Protein AF-A0A8J2RJ40-F1 (afdb_monomer_lite)

Secondary structure (DSSP, 8-state):
---SSEEEEEEEE-S-TTSHHHHHHTGGGHHHHHHHHHHHSTT-EEEEEE-----TT-HHHHHHHHHHHH-TTEEEEEHHHHHHHHHTTT-SS-HHHHHTS-GGGGGGGGGG-TTEEEEEEE-TT----HHHHHHHHHHTTSS-SEEEEE-STT--SSS-TTEEEEEGGGSHHHHHHHHHHHHHHTT---TTHHHHHIIIIIHHHHTTSEEEEESS-TT-HHHHHH--SPEEPPSS---TTB-TT-SSB-SSPPPPPGGGS-TT-TT-S--

Organism: NCBI:txid27404

Radius of gyration: 18.2 Å; chains: 1; bounding box: 46×40×55 Å

pLDDT: mean 92.5, std 7.57, range [48.97, 98.75]

Sequence (271 aa):
MRGHHQRIVTYALFGNARNASVFRRYYSNLRNISLTAEKQYPGYIIRIYHNVVNEPDSEGYRQLCNVYCRYPNVDLCSVPELADRIGNFTTPVDPVLIRGLNPRMYRYLVMLDPNVDLFISRDVDSLIYQREVDAVRQWLPTNYTFHLMRDHKGHGSIILAGMFGVKLHQRRDLIEGLARALILSGQNIIGHQDQASLDKIVWPVAKYDVMAHDSYHCENPYIVRTSVLKVFPFPTKRDGRYYIGGAGHELFPEICPVACRPPDHQDWEYC

Foldseek 3Di:
DLFAAAEEAFEFQEDACVPPVSVVQFLVLLQQQLVQCCVLPPRHAYEYEYQDDPDPPGPSVVSVCVSVVPRVSYDYHNLLVVLVVVCVDPDPAHSVLSVLFQRLCSRLCVLVDRRYQKYAAAYSQWHDDNLLSQQVVVVVVDQFQKEFEAQAPVSPQLHDSRGMMGRCNNPVVLSVVLSRQLSVQRSDNDPCSSSVSCVVRVLVPNLVRYAYEHQACQPPCVNVVSRPDHYAHGPDADPQQDTGRHNDGHPDGAFGDCVNDDPVCSVRRRD

Structure (mmCIF, N/CA/C/O backbone):
data_AF-A0A8J2RJ40-F1
#
_entry.id   AF-A0A8J2RJ40-F1
#
loop_
_atom_site.group_PDB
_atom_site.id
_atom_site.type_symbol
_atom_site.label_atom_id
_atom_site.label_alt_id
_atom_site.label_comp_id
_atom_site.label_asym_id
_atom_site.label_entity_id
_atom_site.label_seq_id
_atom_site.pdbx_PDB_ins_code
_atom_site.Cartn_x
_atom_site.Cartn_y
_atom_site.Cartn_z
_atom_site.occupancy
_atom_site.B_iso_or_equiv
_atom_site.auth_seq_id
_atom_site.auth_comp_id
_atom_site.auth_asym_id
_atom_site.auth_atom_id
_atom_site.pdbx_PDB_model_num
ATOM 1 N N . MET A 1 1 ? -17.934 -10.154 11.605 1.00 63.12 1 MET A N 1
ATOM 2 C CA . MET A 1 1 ? -16.518 -10.333 11.205 1.00 63.12 1 MET A CA 1
ATOM 3 C C . MET A 1 1 ? -16.487 -11.013 9.847 1.00 63.12 1 MET A C 1
ATOM 5 O O . MET A 1 1 ? -17.341 -11.857 9.616 1.00 63.12 1 MET A O 1
ATOM 9 N N . ARG A 1 2 ? -15.549 -10.655 8.961 1.00 83.12 2 ARG A N 1
ATOM 10 C CA . ARG A 1 2 ? -15.505 -11.144 7.568 1.00 83.12 2 ARG A CA 1
ATOM 11 C C . ARG A 1 2 ? -14.852 -12.529 7.369 1.00 83.12 2 ARG A C 1
ATOM 13 O O . ARG A 1 2 ? -14.612 -12.913 6.235 1.00 83.12 2 ARG A O 1
ATOM 20 N N . GLY A 1 3 ? -14.602 -13.284 8.444 1.00 89.69 3 GLY A N 1
ATOM 21 C CA . GLY A 1 3 ? -13.990 -14.624 8.391 1.00 89.69 3 GLY A CA 1
ATOM 22 C C . GLY A 1 3 ? -12.469 -14.607 8.194 1.00 89.69 3 GLY A C 1
ATOM 23 O O . GLY A 1 3 ? -11.869 -13.535 8.180 1.00 89.69 3 GLY A O 1
ATOM 24 N N . HIS A 1 4 ? -11.851 -15.785 8.080 1.00 94.44 4 HIS A N 1
ATOM 25 C CA . HIS A 1 4 ? -10.412 -15.960 7.823 1.00 94.44 4 HIS A CA 1
ATOM 26 C C . HIS A 1 4 ? -10.058 -15.762 6.334 1.00 94.44 4 HIS A C 1
ATOM 28 O O . HIS A 1 4 ? -10.947 -15.608 5.498 1.00 94.44 4 HIS A O 1
ATOM 34 N N . HIS A 1 5 ? -8.762 -15.801 6.002 1.00 96.50 5 HIS A N 1
ATOM 35 C CA . HIS A 1 5 ? -8.228 -15.755 4.631 1.00 96.50 5 HIS A CA 1
ATOM 36 C C . HIS A 1 5 ? -8.523 -14.468 3.845 1.00 96.50 5 HIS A C 1
ATOM 38 O O . HIS A 1 5 ? -8.716 -14.463 2.627 1.00 96.50 5 HIS A O 1
ATOM 44 N N . GLN A 1 6 ? -8.559 -13.342 4.551 1.00 97.62 6 GLN A N 1
ATOM 45 C CA . GLN A 1 6 ? -8.869 -12.038 3.981 1.00 97.62 6 GLN A CA 1
ATOM 46 C C . GLN A 1 6 ? -7.719 -11.502 3.122 1.00 97.62 6 GLN A C 1
ATOM 48 O O . GLN A 1 6 ? -6.539 -11.635 3.462 1.00 97.62 6 GLN A O 1
ATOM 53 N N . ARG A 1 7 ? -8.081 -10.805 2.041 1.00 98.12 7 ARG A N 1
ATOM 54 C CA . ARG A 1 7 ? -7.169 -9.985 1.236 1.00 98.12 7 ARG A CA 1
ATOM 55 C C . ARG A 1 7 ? -7.542 -8.522 1.410 1.00 98.12 7 ARG A C 1
ATOM 57 O O . ARG A 1 7 ? -8.687 -8.154 1.158 1.00 98.12 7 ARG A O 1
ATOM 64 N N . ILE A 1 8 ? -6.601 -7.702 1.867 1.00 98.38 8 ILE A N 1
ATOM 65 C CA . ILE A 1 8 ? -6.880 -6.329 2.300 1.00 98.38 8 ILE A CA 1
ATOM 66 C C . ILE A 1 8 ? -6.182 -5.310 1.399 1.00 98.38 8 ILE A C 1
ATOM 68 O O . ILE A 1 8 ? -4.986 -5.417 1.148 1.00 98.38 8 ILE A O 1
ATOM 72 N N . VAL A 1 9 ? -6.890 -4.263 0.985 1.00 98.25 9 VAL A N 1
ATOM 73 C CA . VAL A 1 9 ? -6.259 -2.995 0.594 1.00 98.25 9 VAL A CA 1
ATOM 74 C C . VAL A 1 9 ? -6.362 -2.055 1.790 1.00 98.25 9 VAL A C 1
ATOM 76 O O . VAL A 1 9 ? -7.464 -1.716 2.217 1.00 98.25 9 VAL A O 1
ATOM 79 N N . THR A 1 10 ? -5.226 -1.697 2.384 1.00 98.25 10 THR A N 1
ATOM 80 C CA . THR A 1 10 ? -5.168 -0.941 3.642 1.00 98.25 10 THR A CA 1
ATOM 81 C C . THR A 1 10 ? -4.823 0.524 3.393 1.00 98.25 10 THR A C 1
ATOM 83 O O . THR A 1 10 ? -3.892 0.839 2.650 1.00 98.25 10 THR A O 1
ATOM 86 N N . TYR A 1 11 ? -5.563 1.412 4.050 1.00 98.25 11 TYR A N 1
ATOM 87 C CA . TYR A 1 11 ? -5.415 2.862 3.991 1.00 98.25 11 TYR A CA 1
ATOM 88 C C . TYR A 1 11 ? -5.331 3.443 5.402 1.00 98.25 11 TYR A C 1
ATOM 90 O O . TYR A 1 11 ? -5.869 2.876 6.356 1.00 98.25 11 TYR A O 1
ATOM 98 N N . ALA A 1 12 ? -4.708 4.613 5.525 1.00 97.75 12 ALA A N 1
ATOM 99 C CA . ALA A 1 12 ? -4.739 5.417 6.740 1.00 97.75 12 ALA A CA 1
ATOM 100 C C . ALA A 1 12 ? -5.351 6.790 6.445 1.00 97.75 12 ALA A C 1
ATOM 102 O O . ALA A 1 12 ? -4.835 7.538 5.615 1.00 97.75 12 ALA A O 1
ATOM 103 N N . LEU A 1 13 ? -6.436 7.126 7.140 1.00 97.56 13 LEU A N 1
ATOM 104 C CA . LEU A 1 13 ? -7.075 8.435 7.100 1.00 97.56 13 LEU A CA 1
ATOM 105 C C . LEU A 1 13 ? -6.779 9.187 8.397 1.00 97.56 13 LEU A C 1
ATOM 107 O O . LEU A 1 13 ? -7.074 8.712 9.493 1.00 97.56 13 LEU A O 1
ATOM 111 N N . PHE A 1 14 ? -6.224 10.386 8.271 1.00 94.19 14 PHE A N 1
ATOM 112 C CA . PHE A 1 14 ? -5.863 11.227 9.406 1.00 94.19 14 PHE A CA 1
ATOM 113 C C . PHE A 1 14 ? -5.960 12.712 9.049 1.00 94.19 14 PHE A C 1
ATOM 115 O O . PHE A 1 14 ? -6.098 13.097 7.887 1.00 94.19 14 PHE A O 1
ATOM 122 N N . GLY A 1 15 ? -5.849 13.561 10.070 1.00 92.06 15 GLY A N 1
ATOM 123 C CA . GLY A 1 15 ? -5.968 15.009 9.930 1.00 92.06 15 GLY A CA 1
ATOM 124 C C . GLY A 1 15 ? -7.415 15.493 10.018 1.00 92.06 15 GLY A C 1
ATOM 125 O O . GLY A 1 15 ? -8.364 14.717 9.959 1.00 92.06 15 GLY A O 1
ATOM 126 N N . ASN A 1 16 ? -7.588 16.801 10.196 1.00 91.12 16 ASN A N 1
ATOM 127 C CA . ASN A 1 16 ? -8.893 17.397 10.465 1.00 91.12 16 ASN A CA 1
ATOM 128 C C . ASN A 1 16 ? -9.650 17.710 9.163 1.00 91.12 16 ASN A C 1
ATOM 130 O O . ASN A 1 16 ? -9.191 18.533 8.371 1.00 91.12 16 ASN A O 1
ATOM 134 N N . ALA A 1 17 ? -10.834 17.115 8.983 1.00 92.81 17 ALA A N 1
ATOM 135 C CA . ALA A 1 17 ? -11.707 17.344 7.827 1.00 92.81 17 ALA A CA 1
ATOM 136 C C . ALA A 1 17 ? -12.156 18.810 7.655 1.00 92.81 17 ALA A C 1
ATOM 138 O O . ALA A 1 17 ? -12.517 19.207 6.553 1.00 92.81 17 ALA A O 1
ATOM 139 N N . ARG A 1 18 ? -12.111 19.641 8.708 1.00 91.19 18 ARG A N 1
ATOM 140 C CA . ARG A 1 18 ? -12.399 21.086 8.611 1.00 91.19 18 ARG A CA 1
ATOM 141 C C . ARG A 1 18 ? -11.292 21.870 7.901 1.00 91.19 18 ARG A C 1
ATOM 143 O O . ARG A 1 18 ? -11.530 22.982 7.440 1.00 91.19 18 ARG A O 1
ATOM 150 N N . ASN A 1 19 ? -10.077 21.324 7.811 1.00 94.81 19 ASN A N 1
ATOM 151 C CA . ASN A 1 19 ? -9.005 21.947 7.044 1.00 94.81 19 ASN A CA 1
ATOM 152 C C . ASN A 1 19 ? -9.215 21.653 5.553 1.00 94.81 19 ASN A C 1
ATOM 154 O O . ASN A 1 19 ? -9.126 20.504 5.130 1.00 94.81 19 ASN A O 1
ATOM 158 N N . ALA A 1 20 ? -9.441 22.691 4.747 1.00 94.19 20 ALA A N 1
ATOM 159 C CA . ALA A 1 20 ? -9.767 22.546 3.328 1.00 94.19 20 ALA A CA 1
ATOM 160 C C . ALA A 1 20 ? -8.692 21.807 2.506 1.00 94.19 20 ALA A C 1
ATOM 162 O O . ALA A 1 20 ? -9.029 21.065 1.584 1.00 94.19 20 ALA A O 1
ATOM 163 N N . SER A 1 21 ? -7.407 21.984 2.838 1.00 94.25 21 SER A N 1
ATOM 164 C CA . SER A 1 21 ? -6.302 21.292 2.159 1.00 94.25 21 SER A CA 1
ATOM 165 C C . SER A 1 21 ? -6.298 19.802 2.500 1.00 94.25 21 SER A C 1
ATOM 167 O O . SER A 1 21 ? -6.261 18.957 1.607 1.00 94.25 21 SER A O 1
ATOM 169 N N . VAL A 1 22 ? -6.441 19.472 3.788 1.00 94.31 22 VAL A N 1
ATOM 170 C CA . VAL A 1 22 ? -6.562 18.082 4.259 1.00 94.31 22 VAL A CA 1
ATOM 171 C C . VAL A 1 22 ? -7.807 17.419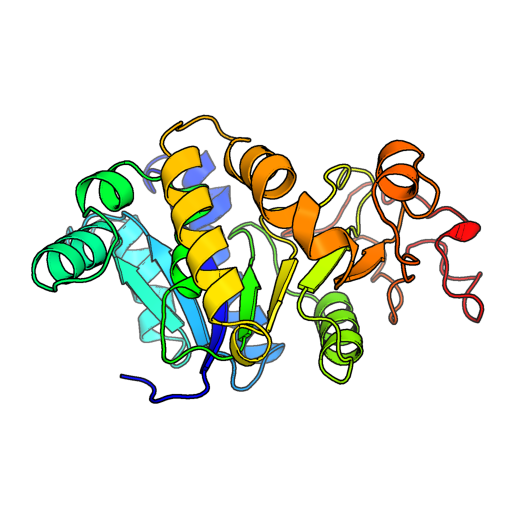 3.672 1.00 94.31 22 VAL A C 1
ATOM 173 O O . VAL A 1 22 ? -7.739 16.289 3.195 1.00 94.31 22 VAL A O 1
ATOM 176 N N . PHE A 1 23 ? -8.936 18.127 3.656 1.00 95.31 23 PHE A N 1
ATOM 177 C CA . PHE A 1 23 ? -10.184 17.629 3.097 1.00 95.31 23 PHE A CA 1
ATOM 178 C C . PHE A 1 23 ? -10.031 17.268 1.621 1.00 95.31 23 PHE A C 1
ATOM 180 O O . PHE A 1 23 ? -10.315 16.138 1.234 1.00 95.31 23 PHE A O 1
ATOM 187 N N . ARG A 1 24 ? -9.524 18.206 0.811 1.00 93.69 24 ARG A N 1
ATOM 188 C CA . ARG A 1 24 ? -9.329 18.012 -0.632 1.00 93.69 24 ARG A CA 1
ATOM 189 C C . ARG A 1 24 ? -8.327 16.902 -0.946 1.00 93.69 24 ARG A C 1
ATOM 191 O O . ARG A 1 24 ? -8.444 16.228 -1.963 1.00 93.69 24 ARG A O 1
ATOM 198 N N . ARG A 1 25 ? -7.305 16.743 -0.108 1.00 91.75 25 ARG A N 1
ATOM 199 C CA . ARG A 1 25 ? -6.263 15.745 -0.340 1.00 91.75 25 ARG A CA 1
ATOM 200 C C . ARG A 1 25 ? -6.698 14.346 0.087 1.00 91.75 25 ARG A C 1
ATOM 202 O O . ARG A 1 25 ? -6.431 13.391 -0.631 1.00 91.75 25 ARG A O 1
ATOM 209 N N . TYR A 1 26 ? -7.361 14.213 1.233 1.00 95.00 26 TYR A N 1
ATOM 210 C CA . TYR A 1 26 ? -7.628 12.909 1.846 1.00 95.00 26 TYR A CA 1
ATOM 211 C C . TYR A 1 26 ? -9.112 12.545 1.831 1.00 95.00 26 TYR A C 1
ATOM 213 O O . TYR A 1 26 ? -9.493 11.508 1.296 1.00 95.00 26 TYR A O 1
ATOM 221 N N . TYR A 1 27 ? -9.969 13.409 2.372 1.00 95.88 27 TYR A N 1
ATOM 222 C CA . TYR A 1 27 ? -11.380 13.083 2.581 1.00 95.88 27 TYR A CA 1
ATOM 223 C C . TYR A 1 27 ? -12.177 13.018 1.273 1.00 95.88 27 TYR A C 1
ATOM 225 O O . TYR A 1 27 ? -12.939 12.074 1.073 1.00 95.88 27 TYR A O 1
ATOM 233 N N . SER A 1 28 ? -11.963 13.946 0.334 1.00 94.06 28 SER A N 1
ATOM 234 C CA . SER A 1 28 ? -12.689 13.941 -0.946 1.00 94.06 28 SER A CA 1
ATOM 235 C C . SER A 1 28 ? -12.320 12.769 -1.861 1.00 94.06 28 SER A C 1
ATOM 237 O O . SER A 1 28 ? -13.059 12.475 -2.799 1.00 94.06 28 SER A O 1
ATOM 239 N N . ASN A 1 29 ? -11.203 12.085 -1.593 1.00 94.44 29 ASN A N 1
ATOM 240 C CA . ASN A 1 29 ? -10.764 10.925 -2.365 1.00 94.44 29 ASN A CA 1
ATOM 241 C C . ASN A 1 29 ? -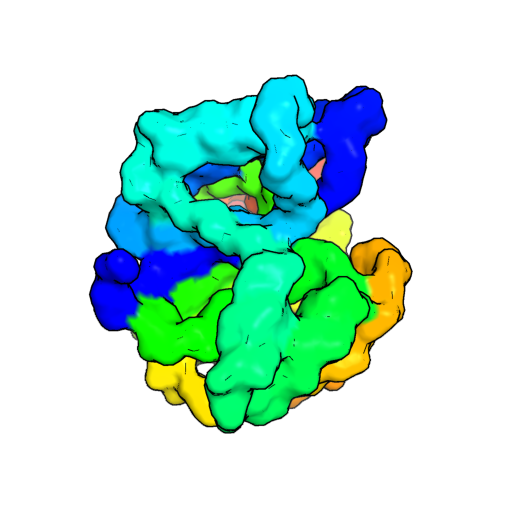11.352 9.602 -1.865 1.00 94.44 29 ASN A C 1
ATOM 243 O O . ASN A 1 29 ? -11.357 8.637 -2.627 1.00 94.44 29 ASN A O 1
ATOM 247 N N . LEU A 1 30 ? -11.921 9.552 -0.652 1.00 96.19 30 LEU A N 1
ATOM 248 C CA . LEU A 1 30 ? -12.430 8.316 -0.042 1.00 96.19 30 LEU A CA 1
ATOM 249 C C . LEU A 1 30 ? -13.417 7.570 -0.948 1.00 96.19 30 LEU A C 1
ATOM 251 O O . LEU A 1 30 ? -13.337 6.349 -1.105 1.00 96.19 30 LEU A O 1
ATOM 255 N N . ARG A 1 31 ? -14.320 8.303 -1.607 1.00 95.75 31 ARG A N 1
ATOM 256 C CA . ARG A 1 31 ? -15.267 7.706 -2.555 1.00 95.75 31 ARG A CA 1
ATOM 257 C C . ARG A 1 31 ? -14.562 7.088 -3.763 1.00 95.75 31 ARG A C 1
ATOM 259 O O . ARG A 1 31 ? -14.961 6.009 -4.191 1.00 95.75 31 ARG A O 1
ATOM 266 N N . ASN A 1 32 ? -13.551 7.762 -4.309 1.00 94.94 32 ASN A N 1
ATOM 267 C CA . ASN A 1 32 ? -12.850 7.323 -5.514 1.00 94.94 32 ASN A CA 1
ATOM 268 C C . ASN A 1 32 ? -11.916 6.143 -5.227 1.00 94.94 32 ASN A C 1
ATOM 270 O O . ASN A 1 32 ? -11.902 5.198 -6.013 1.00 94.94 32 ASN A O 1
ATOM 274 N N . ILE A 1 33 ? -11.194 6.143 -4.099 1.00 95.25 33 ILE A N 1
ATOM 275 C CA . ILE A 1 33 ? -10.390 4.978 -3.695 1.00 95.25 33 ILE A CA 1
ATOM 276 C C . ILE A 1 33 ? -11.290 3.767 -3.436 1.00 95.25 33 ILE A C 1
ATOM 278 O O . ILE A 1 33 ? -10.945 2.664 -3.842 1.00 95.25 33 ILE A O 1
ATOM 282 N N . SER A 1 34 ? -12.479 3.971 -2.850 1.00 95.38 34 SER A N 1
ATOM 283 C CA . SER A 1 34 ? -13.407 2.867 -2.582 1.00 95.38 34 SER A CA 1
ATOM 284 C C . SER A 1 34 ? -13.964 2.280 -3.879 1.00 95.38 34 SER A C 1
ATOM 286 O O . SER A 1 34 ? -13.908 1.072 -4.084 1.00 95.38 34 SER A O 1
ATOM 288 N N . LEU A 1 35 ? -14.403 3.147 -4.797 1.00 95.19 35 LEU A N 1
ATOM 289 C CA . LEU A 1 35 ? -14.912 2.756 -6.112 1.00 95.19 35 LEU A CA 1
ATOM 290 C C . LEU A 1 35 ? -13.850 2.045 -6.962 1.00 95.19 35 LEU A C 1
ATOM 292 O O . LEU A 1 35 ? -14.120 1.020 -7.585 1.00 95.19 35 LEU A O 1
ATOM 296 N N . THR A 1 36 ? -12.638 2.604 -7.025 1.00 94.62 36 THR A N 1
ATOM 297 C CA . THR A 1 36 ? -11.555 2.018 -7.826 1.00 94.62 36 THR A CA 1
ATOM 298 C C . THR A 1 36 ? -11.089 0.698 -7.228 1.00 94.62 36 THR A C 1
ATOM 300 O O . THR A 1 36 ? -10.939 -0.257 -7.980 1.00 94.62 36 THR A O 1
ATOM 303 N N . ALA A 1 37 ? -10.954 0.591 -5.903 1.00 93.50 37 ALA A N 1
ATOM 304 C CA . ALA A 1 37 ? -10.606 -0.663 -5.243 1.00 93.50 37 ALA A CA 1
ATOM 305 C C . ALA A 1 37 ? -11.669 -1.755 -5.437 1.00 93.50 37 ALA A C 1
ATOM 307 O O . ALA A 1 37 ? -11.308 -2.879 -5.770 1.00 93.50 37 ALA A O 1
ATOM 308 N N . GLU A 1 38 ? -12.960 -1.437 -5.287 1.00 92.44 38 GLU A N 1
ATOM 309 C CA . GLU A 1 38 ? -14.058 -2.384 -5.535 1.00 92.44 38 GLU A CA 1
ATOM 310 C C . GLU A 1 38 ? -14.026 -2.921 -6.972 1.00 92.44 38 GLU A C 1
ATOM 312 O O . GLU A 1 38 ? -14.139 -4.127 -7.193 1.00 92.44 38 GLU A O 1
ATOM 317 N N . LYS A 1 39 ? -13.803 -2.034 -7.949 1.00 95.00 39 LYS A N 1
ATOM 318 C CA . LYS A 1 39 ? -13.713 -2.407 -9.364 1.00 95.00 39 LYS A CA 1
ATOM 319 C C . LYS A 1 39 ? -12.474 -3.253 -9.678 1.00 95.00 39 LYS A C 1
ATOM 321 O O . LYS A 1 39 ? -12.556 -4.185 -10.471 1.00 95.00 39 LYS A O 1
ATOM 326 N N . GLN A 1 40 ? -11.323 -2.873 -9.132 1.00 95.94 40 GLN A N 1
ATOM 327 C CA . GLN A 1 40 ? -10.010 -3.367 -9.559 1.00 95.94 40 GLN A CA 1
ATOM 328 C C . GLN A 1 40 ? -9.516 -4.572 -8.751 1.00 95.94 40 GLN A C 1
ATOM 330 O O . GLN A 1 40 ? -8.780 -5.408 -9.273 1.00 95.94 40 GLN A O 1
ATOM 335 N N . TYR A 1 41 ? -9.955 -4.696 -7.499 1.00 95.69 41 TYR A N 1
ATOM 336 C CA . TYR A 1 41 ? -9.634 -5.809 -6.611 1.00 95.69 41 TYR A CA 1
ATOM 337 C C . TYR A 1 41 ? -10.912 -6.505 -6.119 1.00 95.69 41 TYR A C 1
ATOM 339 O O . TYR A 1 41 ? -11.222 -6.471 -4.922 1.00 95.69 41 TYR A O 1
ATOM 347 N N . PRO A 1 42 ? -11.670 -7.168 -7.012 1.00 94.12 42 PRO A N 1
ATOM 348 C CA . PRO A 1 42 ? -12.840 -7.929 -6.597 1.00 94.12 42 PRO A CA 1
ATOM 349 C C . PRO A 1 42 ? -12.449 -8.989 -5.556 1.00 94.12 42 PRO A C 1
ATOM 351 O O . PRO A 1 42 ? -11.438 -9.682 -5.688 1.00 94.12 42 PRO A O 1
ATOM 354 N N . GLY A 1 43 ? -13.247 -9.091 -4.492 1.00 93.88 43 GLY A N 1
ATOM 355 C CA . GLY A 1 43 ? -12.992 -9.992 -3.363 1.00 93.88 43 GLY A CA 1
ATOM 356 C C . GLY A 1 43 ? -12.001 -9.465 -2.319 1.00 93.88 43 GLY A C 1
ATOM 357 O O . GLY A 1 43 ? -11.839 -10.105 -1.282 1.00 93.88 43 GLY A O 1
ATOM 358 N N . TYR A 1 44 ? -11.367 -8.308 -2.540 1.00 97.31 44 TYR A N 1
ATOM 359 C CA . TYR A 1 44 ? -10.578 -7.643 -1.504 1.00 97.31 44 TYR A CA 1
ATOM 360 C C . TYR A 1 44 ? -11.477 -6.777 -0.623 1.00 97.31 44 TYR A C 1
ATOM 362 O O . TYR A 1 44 ? -12.444 -6.157 -1.077 1.00 97.31 44 TYR A O 1
ATOM 370 N N . ILE A 1 45 ? -11.109 -6.705 0.650 1.00 97.62 45 ILE A N 1
ATOM 371 C CA . ILE A 1 45 ? -11.701 -5.797 1.626 1.00 97.62 45 ILE A CA 1
ATOM 372 C C . ILE A 1 45 ? -10.854 -4.528 1.664 1.00 97.62 45 ILE A C 1
ATOM 374 O O . ILE A 1 45 ? -9.626 -4.574 1.744 1.00 97.62 45 ILE A O 1
ATOM 378 N N . ILE A 1 46 ? -11.514 -3.382 1.629 1.00 97.38 46 ILE A N 1
ATOM 379 C CA . ILE A 1 46 ? -10.892 -2.070 1.758 1.00 97.38 46 ILE A CA 1
ATOM 380 C C . ILE A 1 46 ? -10.932 -1.704 3.231 1.00 97.38 46 ILE A C 1
ATOM 382 O O . ILE A 1 46 ? -12.005 -1.492 3.785 1.00 97.38 46 ILE A O 1
ATOM 386 N N . ARG A 1 47 ? -9.776 -1.628 3.883 1.00 97.81 47 ARG A N 1
ATOM 387 C CA . ARG A 1 47 ? -9.703 -1.301 5.306 1.00 97.81 47 ARG A CA 1
ATOM 388 C C . ARG A 1 47 ? -9.130 0.092 5.500 1.00 97.81 47 ARG A C 1
ATOM 390 O O . ARG A 1 47 ? -7.978 0.343 5.156 1.00 97.81 47 ARG A O 1
ATOM 397 N N . ILE A 1 48 ? -9.929 0.990 6.069 1.00 98.25 48 ILE A N 1
ATOM 398 C CA . ILE A 1 48 ? -9.535 2.374 6.340 1.00 98.25 48 ILE A CA 1
ATOM 399 C C . ILE A 1 48 ? -9.310 2.515 7.841 1.00 98.25 48 ILE A C 1
ATOM 401 O O . ILE A 1 48 ? -10.260 2.558 8.625 1.00 98.25 48 ILE A O 1
ATOM 405 N N . TYR A 1 49 ? -8.046 2.597 8.245 1.00 98.06 49 TYR A N 1
ATOM 406 C CA . TYR A 1 49 ? -7.685 2.926 9.617 1.00 98.06 49 TYR A CA 1
ATOM 407 C C . TYR A 1 49 ? -7.777 4.434 9.836 1.00 98.06 49 TYR A C 1
ATOM 409 O O . TYR A 1 49 ? -7.276 5.205 9.018 1.00 98.06 49 TYR A O 1
ATOM 417 N N . HIS A 1 50 ? -8.398 4.870 10.931 1.00 97.06 50 HIS A N 1
ATOM 418 C CA . HIS A 1 50 ? -8.599 6.292 11.199 1.00 97.06 50 HIS A CA 1
ATOM 419 C C . HIS A 1 50 ? -8.551 6.645 12.683 1.00 97.06 50 HIS A C 1
ATOM 421 O O . HIS A 1 50 ? -8.763 5.808 13.557 1.00 97.06 50 HIS A O 1
ATOM 427 N N . ASN A 1 51 ? -8.336 7.930 12.957 1.00 94.50 51 ASN A N 1
ATOM 428 C CA . ASN A 1 51 ? -8.512 8.545 14.275 1.00 94.50 51 ASN A CA 1
ATOM 429 C C . ASN A 1 51 ? -9.613 9.621 14.286 1.00 94.50 51 ASN A C 1
ATOM 431 O O . ASN A 1 51 ? -9.626 10.488 15.156 1.00 94.50 51 ASN A O 1
ATOM 435 N N . VAL A 1 52 ? -10.527 9.584 13.309 1.00 93.00 52 VAL A N 1
ATOM 436 C CA . VAL A 1 52 ? -11.717 10.446 13.296 1.00 93.00 52 VAL A CA 1
ATOM 437 C C . VAL A 1 52 ? -12.556 10.168 14.542 1.00 93.00 52 VAL A C 1
ATOM 439 O O . VAL A 1 52 ? -12.929 9.021 14.787 1.00 93.00 52 VAL A O 1
ATOM 442 N N . VAL A 1 53 ? -12.837 11.220 15.312 1.00 83.25 53 VAL A N 1
ATOM 443 C CA . VAL A 1 53 ? -13.686 11.163 16.506 1.00 83.25 53 VAL A CA 1
ATOM 444 C C . VAL A 1 53 ? -15.120 10.856 16.083 1.00 83.25 53 VAL A C 1
ATOM 446 O O . VAL A 1 53 ? -15.620 11.427 15.111 1.00 83.25 53 VAL A O 1
ATOM 449 N N . ASN A 1 54 ? -15.781 9.965 16.819 1.00 76.94 54 ASN A N 1
ATOM 450 C CA . ASN A 1 54 ? -17.180 9.611 16.604 1.00 76.94 54 ASN A CA 1
ATOM 451 C C . ASN A 1 54 ? -18.112 10.721 17.127 1.00 76.94 54 ASN A C 1
ATOM 453 O O . ASN A 1 54 ? -18.840 10.541 18.098 1.00 76.94 54 ASN A O 1
ATOM 457 N N . GLU A 1 55 ? -18.026 11.895 16.504 1.00 81.75 55 GLU A N 1
ATOM 458 C CA . GLU A 1 55 ? -18.969 12.995 16.670 1.00 81.75 55 GLU A CA 1
ATOM 459 C C . GLU A 1 55 ? -19.995 12.914 15.535 1.00 81.75 55 GLU A C 1
ATOM 461 O O . GLU A 1 55 ? -19.635 13.197 14.376 1.00 81.75 55 GLU A O 1
ATOM 466 N N . PRO A 1 56 ? -21.253 12.531 15.844 1.00 72.31 56 PRO A N 1
ATOM 467 C CA . PRO A 1 56 ? -22.354 12.614 14.897 1.00 72.31 56 PRO A CA 1
ATOM 468 C C . PRO A 1 56 ? -22.380 14.011 14.267 1.00 72.31 56 PRO A C 1
ATOM 470 O O . PRO A 1 56 ? -22.138 15.010 14.938 1.00 72.31 56 PRO A O 1
ATOM 473 N N . ASP A 1 57 ? -22.594 14.072 12.955 1.00 77.44 57 ASP A N 1
ATOM 474 C CA . ASP A 1 57 ? -22.589 15.295 12.138 1.00 77.44 57 ASP A CA 1
ATOM 475 C C . ASP A 1 57 ? -21.239 15.977 11.880 1.00 77.44 57 ASP A C 1
ATOM 477 O O . ASP A 1 57 ? -21.204 16.961 11.135 1.00 77.44 57 ASP A O 1
ATOM 481 N N . SER A 1 58 ? -20.113 15.461 12.379 1.00 88.88 58 SER A N 1
ATOM 482 C CA . SER A 1 58 ? -18.805 15.961 11.941 1.00 88.88 58 SER A CA 1
ATOM 483 C C . SER A 1 58 ? -18.536 15.611 10.469 1.00 88.88 58 SER A C 1
ATOM 485 O O . SER A 1 58 ? -18.910 14.544 9.979 1.00 88.88 58 SER A O 1
ATOM 487 N N . GLU A 1 59 ? -17.850 16.498 9.740 1.00 91.50 59 GLU A N 1
ATOM 488 C CA . GLU A 1 59 ? -17.562 16.272 8.316 1.00 91.50 59 GLU A CA 1
ATOM 489 C C . GLU A 1 59 ? -16.744 14.989 8.091 1.00 91.50 59 GLU A C 1
ATOM 491 O O . GLU A 1 59 ? -17.031 14.223 7.177 1.00 91.50 59 GLU A O 1
ATOM 496 N N . GLY A 1 60 ? -15.783 14.691 8.972 1.00 92.44 60 GLY A N 1
ATOM 497 C CA . GLY A 1 60 ? -15.015 13.447 8.899 1.00 92.44 60 GLY A CA 1
ATOM 498 C C . GLY A 1 60 ? -15.893 12.203 9.058 1.00 92.44 60 GLY A C 1
ATOM 499 O O . GLY A 1 60 ? -15.771 11.266 8.269 1.00 92.44 60 GLY A O 1
ATOM 500 N N . TYR A 1 61 ? -16.821 12.218 10.022 1.00 92.25 61 TYR A N 1
ATOM 501 C CA . TYR A 1 61 ? -17.770 11.126 10.228 1.00 92.25 61 TYR A CA 1
ATOM 502 C C . TYR A 1 61 ? -18.693 10.936 9.018 1.00 92.25 61 TYR A C 1
ATOM 504 O O . TYR A 1 61 ? -18.866 9.812 8.552 1.00 92.25 61 TYR A O 1
ATOM 512 N N . ARG A 1 62 ? -19.227 12.023 8.439 1.00 92.94 62 ARG A N 1
ATOM 513 C CA . ARG A 1 62 ? -20.074 11.951 7.233 1.00 92.94 62 ARG A CA 1
ATOM 514 C C . ARG A 1 62 ? -19.346 11.319 6.050 1.00 92.94 62 ARG A C 1
ATOM 516 O O . ARG A 1 62 ? -19.937 10.504 5.345 1.00 92.94 62 ARG A O 1
ATOM 523 N N . GLN A 1 63 ? -18.079 11.671 5.830 1.00 95.00 63 GLN A N 1
ATOM 524 C CA . GLN A 1 63 ? -17.282 11.113 4.733 1.00 95.00 63 GLN A CA 1
ATOM 525 C C . GLN A 1 63 ? -17.000 9.617 4.931 1.00 95.00 63 GLN A C 1
ATOM 527 O O . GLN A 1 63 ? -17.142 8.836 3.990 1.00 95.00 63 GLN A O 1
ATOM 532 N N . LEU A 1 64 ? -16.673 9.202 6.159 1.00 95.75 64 LEU A N 1
ATOM 533 C CA . LEU A 1 64 ? -16.506 7.791 6.513 1.00 95.75 64 LEU A CA 1
ATOM 534 C C . LEU A 1 64 ? -17.815 6.998 6.361 1.00 95.75 64 LEU A C 1
ATOM 536 O O . LEU A 1 64 ? -17.827 5.933 5.745 1.00 95.75 64 LEU A O 1
ATOM 540 N N . CYS A 1 65 ? -18.926 7.546 6.852 1.00 94.06 65 CYS A N 1
ATOM 541 C CA . CYS A 1 65 ? -20.258 6.960 6.719 1.00 94.06 65 CYS A CA 1
ATOM 542 C C . CYS A 1 65 ? -20.657 6.806 5.241 1.00 94.06 65 CYS A C 1
ATOM 544 O O . CYS A 1 65 ? -21.127 5.750 4.833 1.00 94.06 65 CYS A O 1
ATOM 546 N N . ASN A 1 66 ? -20.379 7.807 4.399 1.00 94.50 66 ASN A N 1
ATOM 547 C CA . ASN A 1 66 ? -20.676 7.761 2.965 1.00 94.50 66 ASN A CA 1
ATOM 548 C C . ASN A 1 66 ? -20.028 6.555 2.27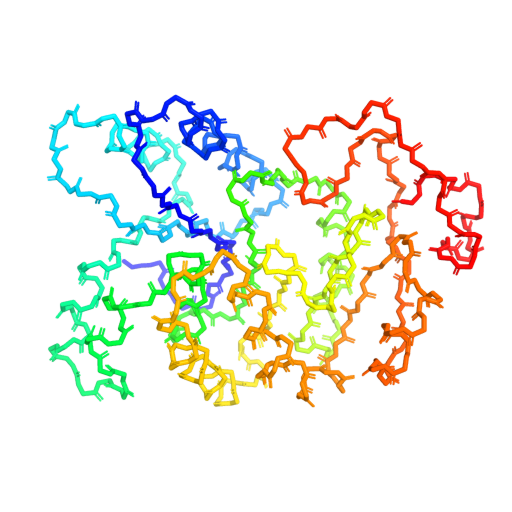2 1.00 94.50 66 ASN A C 1
ATOM 550 O O . ASN A 1 66 ? -20.697 5.869 1.500 1.00 94.50 66 ASN A O 1
ATOM 554 N N . VAL A 1 67 ? -18.753 6.271 2.557 1.00 96.81 67 VAL A N 1
ATOM 555 C CA . VAL A 1 67 ? -18.084 5.111 1.955 1.00 96.81 67 VAL A CA 1
ATOM 556 C C . VAL A 1 67 ? -18.530 3.796 2.584 1.00 96.81 67 VAL A C 1
ATOM 558 O O . VAL A 1 67 ? -18.852 2.866 1.852 1.00 96.81 67 VAL A O 1
ATOM 561 N N . TYR A 1 68 ? -18.637 3.725 3.910 1.00 95.88 68 TYR A N 1
ATOM 562 C CA . TYR A 1 68 ? -19.043 2.499 4.599 1.00 95.88 68 TYR A CA 1
ATOM 563 C C . TYR A 1 68 ? -20.471 2.062 4.240 1.00 95.88 68 TYR A C 1
ATOM 565 O O . TYR A 1 68 ? -20.720 0.887 3.992 1.00 95.88 68 TYR A O 1
ATOM 573 N N . CYS A 1 69 ? -21.411 3.006 4.145 1.00 94.50 69 CYS A N 1
ATOM 574 C CA . CYS A 1 69 ? -22.805 2.711 3.817 1.00 94.50 69 CYS A CA 1
ATOM 575 C C . CYS A 1 69 ? -23.031 2.354 2.343 1.00 94.50 69 CYS A C 1
ATOM 577 O O . CYS A 1 69 ? -24.071 1.787 2.016 1.00 94.50 69 CYS A O 1
ATOM 579 N N . ARG A 1 70 ? -22.113 2.722 1.441 1.00 96.06 70 ARG A N 1
ATOM 580 C CA . ARG A 1 70 ? -22.265 2.492 -0.006 1.00 96.06 70 ARG A CA 1
ATOM 581 C C . ARG A 1 70 ? -21.487 1.291 -0.511 1.00 96.06 70 ARG A C 1
ATOM 583 O O . ARG A 1 70 ? -21.952 0.642 -1.441 1.00 96.06 70 ARG A O 1
ATOM 590 N N . TYR A 1 71 ? -20.323 1.020 0.070 1.00 95.88 71 TYR A N 1
ATOM 591 C CA . TYR A 1 71 ? -19.410 -0.004 -0.420 1.00 95.88 71 TYR A CA 1
ATOM 592 C C . TYR A 1 71 ? -19.341 -1.152 0.588 1.00 95.88 71 TYR A C 1
ATOM 594 O O . TYR A 1 71 ? -18.689 -1.030 1.629 1.00 95.88 71 TYR A O 1
ATOM 602 N N . PRO A 1 72 ? -19.993 -2.292 0.305 1.00 93.31 72 PRO A N 1
ATOM 603 C CA . PRO A 1 72 ? -20.113 -3.384 1.260 1.00 93.31 72 PRO A CA 1
ATOM 604 C C . PRO A 1 72 ? -18.781 -4.075 1.543 1.00 93.31 72 PRO A C 1
ATOM 606 O O . PRO A 1 72 ? -18.716 -4.860 2.480 1.00 93.31 72 PRO A O 1
ATOM 609 N N . ASN A 1 73 ? -17.723 -3.823 0.769 1.00 94.62 73 ASN A N 1
ATOM 610 C CA . ASN A 1 73 ? -16.365 -4.313 1.002 1.00 94.62 73 ASN A CA 1
ATOM 611 C C . ASN A 1 73 ? -15.475 -3.331 1.789 1.00 94.62 73 ASN A C 1
ATOM 613 O O . ASN A 1 73 ? -14.295 -3.626 1.966 1.00 94.62 73 ASN A O 1
ATOM 617 N N . VAL A 1 74 ? -16.007 -2.204 2.278 1.00 97.31 74 VAL A N 1
ATOM 618 C CA . VAL A 1 74 ? -15.268 -1.256 3.126 1.00 97.31 74 VAL A CA 1
ATOM 619 C C . VAL A 1 74 ? -15.437 -1.600 4.606 1.00 97.31 74 VAL A C 1
ATOM 621 O O . VAL A 1 74 ? -16.551 -1.752 5.100 1.00 97.31 74 VAL A O 1
ATOM 624 N N . ASP A 1 75 ? -14.318 -1.664 5.324 1.00 96.44 75 ASP A N 1
ATOM 625 C CA . ASP A 1 75 ? -14.246 -1.749 6.778 1.00 96.44 75 ASP A CA 1
ATOM 626 C C . ASP A 1 75 ? -13.574 -0.493 7.339 1.00 96.44 75 ASP A C 1
ATOM 628 O O . ASP A 1 75 ? -12.474 -0.109 6.928 1.00 96.44 75 ASP A O 1
ATOM 632 N N . LEU A 1 76 ? -14.224 0.129 8.321 1.00 96.56 76 LEU A N 1
ATOM 633 C CA . LEU A 1 76 ? -13.668 1.250 9.072 1.00 96.56 76 LEU A CA 1
ATOM 634 C C . LEU A 1 76 ? -13.030 0.744 10.364 1.00 96.56 76 LEU A C 1
ATOM 636 O O . LEU A 1 76 ? -13.626 -0.041 11.101 1.00 96.56 76 LEU A O 1
ATOM 640 N N . CYS A 1 77 ? -11.802 1.174 10.631 1.00 95.25 77 CYS A N 1
ATOM 641 C CA . CYS A 1 77 ? -11.035 0.768 11.801 1.00 95.25 77 CYS A CA 1
ATOM 642 C C . CYS A 1 77 ? -10.622 1.998 12.614 1.00 95.25 77 CYS A C 1
ATOM 644 O O . CYS A 1 77 ? -9.577 2.601 12.363 1.00 95.25 77 CYS A O 1
ATOM 646 N N . SER A 1 78 ? -11.433 2.339 13.617 1.00 95.19 78 SER A N 1
ATOM 647 C CA . SER A 1 78 ? -11.092 3.342 14.628 1.00 95.19 78 SER A CA 1
ATOM 648 C C . SER A 1 78 ? -9.888 2.859 15.441 1.00 95.19 78 SER A C 1
ATOM 650 O O . SER A 1 78 ? -9.964 1.866 16.167 1.00 95.19 78 SER A O 1
ATOM 652 N N . VAL A 1 79 ? -8.746 3.530 15.286 1.00 94.75 79 VAL A N 1
ATOM 653 C CA . VAL A 1 79 ? -7.500 3.188 15.988 1.00 94.75 79 VAL A CA 1
ATOM 654 C C . VAL A 1 79 ? -7.600 3.411 17.501 1.00 94.75 79 VAL A C 1
ATOM 656 O O . VAL A 1 79 ? -7.119 2.543 18.230 1.00 94.75 79 VAL A O 1
ATOM 659 N N . PRO A 1 80 ? -8.258 4.476 18.006 1.00 91.38 80 PRO A N 1
ATOM 660 C CA . PRO A 1 80 ? -8.529 4.602 19.438 1.00 91.38 80 PRO A CA 1
ATOM 661 C C . PRO A 1 80 ? -9.303 3.399 20.004 1.00 91.38 80 PRO A C 1
ATOM 663 O O . PRO A 1 80 ? -8.844 2.768 20.951 1.00 91.38 80 PRO A O 1
ATOM 666 N N . GLU A 1 81 ? -10.401 2.994 19.357 1.00 90.94 81 GLU A N 1
ATOM 667 C CA . GLU A 1 81 ? -11.197 1.832 19.791 1.00 90.94 81 GLU A CA 1
ATOM 668 C C . GLU A 1 81 ? -10.428 0.511 19.652 1.00 90.94 81 GLU A C 1
ATOM 670 O O . GLU A 1 81 ? -10.603 -0.425 20.433 1.00 90.94 81 GLU A O 1
ATOM 675 N N . LEU A 1 82 ? -9.568 0.399 18.636 1.00 89.81 82 LEU A N 1
ATOM 676 C CA . LEU A 1 82 ? -8.679 -0.746 18.487 1.00 89.81 82 LEU A CA 1
ATOM 677 C C . LEU A 1 82 ? -7.690 -0.835 19.655 1.00 89.81 82 LEU A C 1
ATOM 679 O O . LEU A 1 82 ? -7.512 -1.927 20.189 1.00 89.81 82 LEU A O 1
ATOM 683 N N . ALA A 1 83 ? -7.090 0.282 20.073 1.00 87.88 83 ALA A N 1
ATOM 684 C CA . ALA A 1 83 ? -6.176 0.320 21.212 1.00 87.88 83 ALA A CA 1
ATOM 685 C C . ALA A 1 83 ? -6.876 -0.098 22.515 1.00 87.88 83 ALA A C 1
ATOM 687 O O . ALA A 1 83 ? -6.320 -0.884 23.282 1.00 87.88 83 ALA A O 1
ATOM 688 N N . ASP A 1 84 ? -8.109 0.362 22.733 1.00 85.19 84 ASP A N 1
ATOM 689 C CA . ASP A 1 84 ? -8.892 0.016 23.924 1.00 85.19 84 ASP A CA 1
ATOM 690 C C . ASP A 1 84 ? -9.261 -1.473 23.956 1.00 85.19 84 ASP A C 1
ATOM 692 O O . ASP A 1 84 ? -9.184 -2.111 25.004 1.00 85.19 84 ASP A O 1
ATOM 696 N N . ARG A 1 85 ? -9.584 -2.067 22.799 1.00 80.88 85 ARG A N 1
ATOM 697 C CA . ARG A 1 85 ? -9.814 -3.517 22.700 1.00 80.88 85 ARG A CA 1
ATOM 698 C C . ARG A 1 85 ? -8.541 -4.317 22.947 1.00 80.88 85 ARG A C 1
ATOM 700 O O . ARG A 1 85 ? -8.589 -5.273 23.709 1.00 80.88 85 ARG A O 1
ATOM 707 N N . ILE A 1 86 ? -7.418 -3.932 22.334 1.00 74.31 86 ILE A N 1
ATOM 708 C CA . ILE A 1 86 ? -6.117 -4.602 22.515 1.00 74.31 86 ILE A CA 1
ATOM 709 C C . ILE A 1 86 ? -5.686 -4.569 23.983 1.00 74.31 86 ILE A C 1
ATOM 711 O O . ILE A 1 86 ? -5.176 -5.568 24.475 1.00 74.31 86 ILE A O 1
ATOM 715 N N . GLY A 1 87 ? -5.939 -3.473 24.704 1.00 61.06 87 GLY A N 1
ATOM 716 C CA . GLY A 1 87 ? -5.603 -3.364 26.128 1.00 61.06 87 GLY A CA 1
ATOM 717 C C . GLY A 1 87 ? -6.331 -4.346 27.041 1.00 61.06 87 GLY A C 1
ATOM 718 O O . GLY A 1 87 ? -5.854 -4.612 28.139 1.00 61.06 87 GLY A O 1
ATOM 719 N N . ASN A 1 88 ? -7.441 -4.918 26.574 1.00 59.03 88 ASN A N 1
ATOM 720 C CA . ASN A 1 88 ? -8.232 -5.895 27.319 1.00 59.03 88 ASN A CA 1
ATOM 721 C C . ASN A 1 88 ? -7.832 -7.351 27.024 1.00 59.03 88 ASN A C 1
ATOM 723 O O . ASN A 1 88 ? -8.348 -8.264 27.668 1.00 59.03 88 ASN A O 1
ATOM 727 N N . PHE A 1 89 ? -6.923 -7.585 26.072 1.00 55.41 89 PHE A N 1
ATOM 728 C CA . PHE A 1 89 ? -6.391 -8.906 25.745 1.00 55.41 89 PHE A CA 1
ATOM 729 C C . PHE A 1 89 ? -4.882 -8.944 26.014 1.00 55.41 89 PHE A C 1
ATOM 731 O O . PHE A 1 89 ? -4.182 -7.948 25.864 1.00 55.41 89 PHE A O 1
ATOM 738 N N . THR A 1 90 ? -4.338 -10.113 26.358 1.00 48.97 90 THR A N 1
ATOM 739 C CA . THR A 1 90 ? -2.889 -10.362 26.527 1.00 48.97 90 THR A CA 1
ATOM 740 C C . THR A 1 90 ? -2.128 -10.347 25.192 1.00 48.97 90 THR A C 1
ATOM 742 O O . THR A 1 90 ? -1.229 -11.151 24.949 1.00 48.97 90 THR A O 1
ATOM 745 N N . THR A 1 91 ? -2.517 -9.470 24.270 1.00 57.34 91 THR A N 1
ATOM 746 C CA . THR A 1 91 ? -1.809 -9.240 23.017 1.00 57.34 91 THR A CA 1
ATOM 747 C C . THR A 1 91 ? -0.470 -8.549 23.296 1.00 57.34 91 THR A C 1
ATOM 749 O O . THR A 1 91 ? -0.420 -7.647 24.127 1.00 57.34 91 THR A O 1
ATOM 752 N N . PRO A 1 92 ? 0.632 -8.882 22.597 1.00 71.94 92 PRO A N 1
ATOM 753 C CA . PRO A 1 92 ? 1.966 -8.423 23.004 1.00 71.94 92 PRO A CA 1
ATOM 754 C C . PRO A 1 92 ? 2.312 -6.989 22.546 1.00 71.94 92 PRO A C 1
ATOM 756 O O . PRO A 1 92 ? 3.474 -6.698 22.267 1.00 71.94 92 PRO A O 1
ATOM 759 N N . VAL A 1 93 ? 1.322 -6.108 22.357 1.00 82.12 93 VAL A N 1
ATOM 760 C CA . VAL A 1 93 ? 1.557 -4.690 22.026 1.00 82.12 93 VAL A CA 1
ATOM 761 C C . VAL A 1 93 ? 0.861 -3.816 23.055 1.00 82.12 93 VAL A C 1
ATOM 763 O O . VAL A 1 93 ? -0.352 -3.910 23.221 1.00 82.12 93 VAL A O 1
ATOM 766 N N . ASP A 1 94 ? 1.632 -2.948 23.706 1.00 88.06 94 ASP A N 1
ATOM 767 C CA . ASP A 1 94 ? 1.109 -1.966 24.650 1.00 88.06 94 ASP A CA 1
ATOM 768 C C . ASP A 1 94 ? 0.137 -0.998 23.932 1.00 88.06 94 ASP A C 1
ATOM 770 O O . ASP A 1 94 ? 0.529 -0.356 22.947 1.00 88.06 94 ASP A O 1
ATOM 774 N N . PRO A 1 95 ? -1.118 -0.854 24.402 1.00 89.06 95 PRO A N 1
ATOM 775 C CA . PRO A 1 95 ? -2.086 0.098 23.858 1.00 89.06 95 PRO A CA 1
ATOM 776 C C . PRO A 1 95 ? -1.567 1.533 23.759 1.00 89.06 95 PRO A C 1
ATOM 778 O O . PRO A 1 95 ? -1.971 2.267 22.857 1.00 89.06 95 PRO A O 1
ATOM 781 N N . VAL A 1 96 ? -0.668 1.950 24.657 1.00 90.75 96 VAL A N 1
ATOM 782 C CA . VAL A 1 96 ? -0.034 3.276 24.620 1.00 90.75 96 VAL A CA 1
ATOM 783 C C . VAL A 1 96 ? 0.728 3.474 23.312 1.00 90.75 96 VAL A C 1
ATOM 785 O O . VAL A 1 96 ? 0.603 4.528 22.691 1.00 90.75 96 VAL A O 1
ATOM 788 N N . LEU A 1 97 ? 1.430 2.444 22.833 1.00 93.69 97 LEU A N 1
ATOM 789 C CA . LEU A 1 97 ? 2.171 2.505 21.573 1.00 93.69 97 LEU A CA 1
ATOM 790 C C . LEU A 1 97 ? 1.242 2.589 20.359 1.00 93.69 97 LEU A C 1
ATOM 792 O O . LEU A 1 97 ? 1.596 3.224 19.369 1.00 93.69 97 LEU A O 1
ATOM 796 N N . ILE A 1 98 ? 0.052 1.983 20.425 1.00 93.31 98 ILE A N 1
ATOM 797 C CA . ILE A 1 98 ? -0.959 2.104 19.363 1.00 93.31 98 ILE A CA 1
ATOM 798 C C . ILE A 1 98 ? -1.538 3.522 19.330 1.00 93.31 98 ILE A C 1
ATOM 800 O O . ILE A 1 98 ? -1.681 4.100 18.254 1.00 93.31 98 ILE A O 1
ATOM 804 N N . ARG A 1 99 ? -1.829 4.111 20.498 1.00 91.44 99 ARG A N 1
ATOM 805 C CA . ARG A 1 99 ? -2.334 5.493 20.596 1.00 91.44 99 ARG A CA 1
ATOM 806 C C . ARG A 1 99 ? -1.295 6.524 20.143 1.00 91.44 99 ARG A C 1
ATOM 808 O O . ARG A 1 99 ? -1.665 7.504 19.504 1.00 91.44 99 ARG A O 1
ATOM 815 N N . GLY A 1 100 ? -0.017 6.291 20.449 1.00 93.44 100 GLY A N 1
ATOM 816 C CA . GLY A 1 100 ? 1.112 7.139 20.049 1.00 93.44 100 GLY A CA 1
ATOM 817 C C . GLY A 1 100 ? 1.628 6.902 18.626 1.00 93.44 100 GLY A C 1
ATOM 818 O O . GLY A 1 100 ? 2.501 7.635 18.162 1.00 93.44 100 GLY A O 1
ATOM 819 N N . LEU A 1 101 ? 1.103 5.898 17.917 1.00 96.19 101 LEU A N 1
ATOM 820 C CA . LEU A 1 101 ? 1.569 5.546 16.581 1.00 96.19 101 LEU A CA 1
ATOM 821 C C . LEU A 1 101 ? 1.310 6.686 15.587 1.00 96.19 101 LEU A C 1
ATOM 823 O O . LEU A 1 101 ? 0.208 7.234 15.511 1.00 96.19 101 LEU A O 1
ATOM 827 N N . ASN A 1 102 ? 2.318 6.995 14.770 1.00 97.25 102 ASN A N 1
ATOM 828 C CA . ASN A 1 102 ? 2.208 7.930 13.662 1.00 97.25 102 ASN A CA 1
ATOM 829 C C . ASN A 1 102 ? 0.998 7.557 12.786 1.00 97.25 102 ASN A C 1
ATOM 831 O O . ASN A 1 102 ? 0.950 6.432 12.276 1.00 97.25 102 ASN A O 1
ATOM 835 N N . PRO A 1 103 ? 0.046 8.478 12.547 1.00 96.62 103 PRO A N 1
ATOM 836 C CA . PRO A 1 103 ? -1.187 8.145 11.843 1.00 96.62 103 PRO A CA 1
ATOM 837 C C . PRO A 1 103 ? -0.995 7.566 10.439 1.00 96.62 103 PRO A C 1
ATOM 839 O O . PRO A 1 103 ? -1.809 6.763 9.992 1.00 96.62 103 PRO A O 1
ATOM 842 N N . ARG A 1 104 ? 0.107 7.895 9.750 1.00 96.62 104 ARG A N 1
ATOM 843 C CA . ARG A 1 104 ? 0.445 7.302 8.442 1.00 96.62 104 ARG A CA 1
ATOM 844 C C . ARG A 1 104 ? 0.692 5.796 8.529 1.00 96.62 104 ARG A C 1
ATOM 846 O O . ARG A 1 104 ? 0.428 5.066 7.580 1.00 96.62 104 ARG A O 1
ATOM 853 N N . MET A 1 105 ? 1.174 5.326 9.678 1.00 97.81 105 MET A N 1
ATOM 854 C CA . MET A 1 105 ? 1.520 3.929 9.936 1.00 97.81 105 MET A CA 1
ATOM 855 C C . MET A 1 105 ? 0.336 3.102 10.444 1.00 97.81 105 MET A C 1
ATOM 857 O O . MET A 1 105 ? 0.467 1.887 10.563 1.00 97.81 105 MET A O 1
ATOM 861 N N . TYR A 1 106 ? -0.837 3.702 10.688 1.00 97.88 106 TYR A N 1
ATOM 862 C CA . TYR A 1 106 ? -2.031 2.953 11.100 1.00 97.88 106 TYR A CA 1
ATOM 863 C C . TYR A 1 106 ? -2.391 1.832 10.123 1.00 97.88 106 TYR A C 1
ATOM 865 O O . TYR A 1 106 ? -2.799 0.749 10.534 1.00 97.88 106 TYR A O 1
ATOM 873 N N . ARG A 1 107 ? -2.148 2.053 8.829 1.00 97.19 107 ARG A N 1
ATOM 874 C CA . ARG A 1 107 ? -2.363 1.050 7.782 1.00 97.19 107 ARG A CA 1
ATOM 875 C C . ARG A 1 107 ? -1.524 -0.220 7.953 1.00 97.19 107 ARG A C 1
ATOM 877 O O . ARG A 1 107 ? -1.900 -1.248 7.401 1.00 97.19 107 ARG A O 1
ATOM 884 N N . TYR A 1 108 ? -0.435 -0.180 8.727 1.00 97.38 108 TYR A N 1
ATOM 885 C CA . TYR A 1 108 ? 0.425 -1.338 9.008 1.00 97.38 108 TYR A CA 1
ATOM 886 C C . TYR A 1 108 ? -0.118 -2.233 10.122 1.00 97.38 108 TYR A C 1
ATOM 888 O O . TYR A 1 108 ? 0.318 -3.373 10.246 1.00 97.38 108 TYR A O 1
ATOM 896 N N . LEU A 1 109 ? -1.117 -1.783 10.891 1.00 96.62 109 LEU A N 1
ATOM 897 C CA . LEU A 1 109 ? -1.749 -2.601 11.932 1.00 96.62 109 LEU A CA 1
ATOM 898 C C . LEU A 1 109 ? -2.425 -3.859 11.364 1.00 96.62 109 LEU A C 1
ATOM 900 O O . LEU A 1 109 ? -2.614 -4.834 12.087 1.00 96.62 109 LEU A O 1
ATOM 904 N N . VAL A 1 110 ? -2.726 -3.878 10.061 1.00 96.81 110 VAL A N 1
ATOM 905 C CA . VAL A 1 110 ? -3.213 -5.068 9.345 1.00 96.81 110 VAL A CA 1
ATOM 906 C C . VAL A 1 110 ? -2.244 -6.253 9.437 1.00 96.81 110 VAL A C 1
ATOM 908 O O . VAL A 1 110 ? -2.684 -7.397 9.418 1.00 96.81 110 VAL A O 1
ATOM 911 N N . MET A 1 111 ? -0.940 -5.997 9.602 1.00 96.81 111 MET A N 1
ATOM 912 C CA . MET A 1 111 ? 0.090 -7.034 9.743 1.00 96.81 111 MET A CA 1
ATOM 913 C C . MET A 1 111 ? -0.101 -7.898 10.998 1.00 96.81 111 MET A C 1
ATOM 915 O O . MET A 1 111 ? 0.439 -8.997 11.059 1.00 96.81 111 MET A O 1
ATOM 919 N N . LEU A 1 112 ? -0.862 -7.414 11.986 1.00 94.56 112 LEU A N 1
ATOM 920 C CA . LEU A 1 112 ? -1.162 -8.124 13.230 1.00 94.56 112 LEU A CA 1
ATOM 921 C C . LEU A 1 112 ? -2.512 -8.864 13.199 1.00 94.56 112 LEU A C 1
ATOM 923 O O . LEU A 1 112 ? -2.855 -9.529 14.171 1.00 94.56 112 LEU A O 1
ATOM 927 N N . ASP A 1 113 ? -3.300 -8.766 12.122 1.00 93.69 113 ASP A N 1
ATOM 928 C CA . ASP A 1 113 ? -4.627 -9.392 12.054 1.00 93.69 113 ASP A CA 1
ATOM 929 C C . ASP A 1 113 ? -4.519 -10.878 11.658 1.00 93.69 113 ASP A C 1
ATOM 931 O O . ASP A 1 113 ? -4.067 -11.172 10.546 1.00 93.69 113 ASP A O 1
ATOM 935 N N . PRO A 1 114 ? -4.892 -11.844 12.525 1.00 92.62 114 PRO A N 1
ATOM 936 C CA . PRO A 1 114 ? -4.789 -13.287 12.249 1.00 92.62 114 PRO A CA 1
ATOM 937 C C . PRO A 1 114 ? -5.700 -13.774 11.124 1.00 92.62 114 PRO A C 1
ATOM 939 O O . PRO A 1 114 ? -5.534 -14.888 10.640 1.00 92.62 114 PRO A O 1
ATOM 942 N N . ASN A 1 115 ? -6.647 -12.952 10.681 1.00 95.31 115 ASN A N 1
ATOM 943 C CA . ASN A 1 115 ? -7.590 -13.318 9.633 1.00 95.31 115 ASN A CA 1
ATOM 944 C C . ASN A 1 115 ? -7.133 -12.890 8.239 1.00 95.31 115 ASN A C 1
ATOM 946 O O . ASN A 1 115 ? -7.830 -13.181 7.271 1.00 95.31 115 ASN A O 1
ATOM 950 N N . VAL A 1 116 ? -6.011 -12.175 8.131 1.00 97.50 116 VAL A N 1
ATOM 951 C CA . VAL A 1 116 ? -5.515 -11.622 6.869 1.00 97.50 116 VAL A CA 1
ATOM 952 C C . VAL A 1 116 ? -4.380 -12.484 6.328 1.00 97.50 116 VAL A C 1
ATOM 954 O O . VAL A 1 116 ? -3.373 -12.699 7.002 1.00 97.50 116 VAL A O 1
ATOM 957 N N . ASP A 1 117 ? -4.526 -12.920 5.079 1.00 98.19 117 ASP A N 1
ATOM 958 C CA . ASP A 1 117 ? -3.497 -13.671 4.355 1.00 98.19 117 ASP A CA 1
ATOM 959 C C . ASP A 1 117 ? -2.571 -12.739 3.578 1.00 98.19 117 ASP A C 1
ATOM 961 O O . ASP A 1 117 ? -1.388 -13.029 3.410 1.00 98.19 117 ASP A O 1
ATOM 965 N N . LEU A 1 118 ? -3.097 -11.618 3.087 1.00 98.06 118 LEU A N 1
ATOM 966 C CA . LEU A 1 118 ? -2.376 -10.687 2.230 1.00 98.06 118 LEU A CA 1
ATOM 967 C C . LEU A 1 118 ? -2.922 -9.275 2.394 1.00 98.06 118 LEU A C 1
ATOM 969 O O . LEU A 1 118 ? -4.137 -9.079 2.451 1.00 98.06 118 LEU 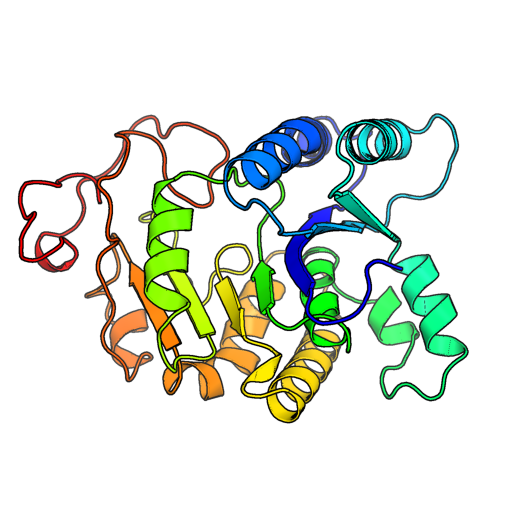A O 1
ATOM 973 N N . PHE A 1 119 ? -2.032 -8.285 2.381 1.00 98.62 119 PHE A N 1
ATOM 974 C CA . PHE A 1 119 ? -2.444 -6.896 2.247 1.00 98.62 119 PHE A CA 1
ATOM 975 C C . PHE A 1 119 ? -1.624 -6.121 1.218 1.00 98.62 119 PHE A C 1
ATOM 977 O O . PHE A 1 119 ? -0.498 -6.487 0.882 1.00 98.62 119 PHE A O 1
ATOM 984 N N . ILE A 1 120 ? -2.207 -5.019 0.754 1.00 98.31 120 ILE A N 1
ATOM 985 C CA . ILE A 1 120 ? -1.586 -4.014 -0.104 1.00 98.31 120 ILE A CA 1
ATOM 986 C C . ILE A 1 120 ? -1.785 -2.653 0.564 1.00 98.31 120 ILE A C 1
ATOM 988 O O . ILE A 1 120 ? -2.918 -2.257 0.832 1.00 98.31 120 ILE A O 1
ATOM 992 N N . SER A 1 121 ? -0.695 -1.953 0.862 1.00 98.31 121 SER A N 1
ATOM 993 C CA . SER A 1 121 ? -0.697 -0.630 1.493 1.00 98.31 121 SER A CA 1
ATOM 994 C C . SER A 1 121 ? -0.879 0.469 0.463 1.00 98.31 121 SER A C 1
ATOM 996 O O . SER A 1 121 ? -0.151 0.471 -0.525 1.00 98.31 121 SER A O 1
ATOM 998 N N . ARG A 1 122 ? -1.802 1.408 0.703 1.00 97.31 122 ARG A N 1
ATOM 999 C CA . ARG A 1 122 ? -2.071 2.569 -0.157 1.00 97.31 122 ARG A CA 1
ATOM 1000 C C . ARG A 1 122 ? -2.201 3.862 0.648 1.00 97.31 122 ARG A C 1
ATOM 1002 O O . ARG A 1 122 ? -2.659 3.868 1.796 1.00 97.31 122 ARG A O 1
ATOM 1009 N N . ASP A 1 123 ? -1.783 4.969 0.040 1.00 96.06 123 ASP A N 1
ATOM 1010 C CA . ASP A 1 123 ? -2.146 6.302 0.517 1.00 96.06 123 ASP A CA 1
ATOM 1011 C C . ASP A 1 123 ? -3.572 6.650 0.049 1.00 96.06 123 ASP A C 1
ATOM 1013 O O . ASP A 1 123 ? -4.030 6.207 -1.004 1.00 96.06 123 ASP A O 1
ATOM 1017 N N . VAL A 1 124 ? -4.308 7.436 0.839 1.00 95.38 124 VAL A N 1
ATOM 1018 C CA . VAL A 1 124 ? -5.685 7.856 0.495 1.00 95.38 124 VAL A CA 1
ATOM 1019 C C . VAL A 1 124 ? -5.734 8.867 -0.658 1.00 95.38 124 VAL A C 1
ATOM 1021 O O . VAL A 1 124 ? -6.798 9.104 -1.223 1.00 95.38 124 VAL A O 1
ATOM 1024 N N . ASP A 1 125 ? -4.591 9.455 -1.016 1.00 93.25 125 ASP A N 1
ATOM 1025 C CA . ASP A 1 125 ? -4.377 10.304 -2.190 1.00 93.25 125 ASP A CA 1
ATOM 1026 C C . ASP A 1 125 ? -3.741 9.540 -3.369 1.00 93.25 125 ASP A C 1
ATOM 1028 O O . ASP A 1 125 ? -3.138 10.147 -4.256 1.00 93.25 125 ASP A O 1
ATOM 1032 N N . SER A 1 126 ? -3.939 8.218 -3.422 1.00 93.31 126 SER A N 1
ATOM 1033 C CA . SER A 1 126 ? -3.558 7.359 -4.546 1.00 93.31 126 SER A CA 1
ATOM 1034 C C . SER A 1 126 ? -4.760 6.557 -5.046 1.00 93.31 126 SER A C 1
ATOM 1036 O O . SER A 1 126 ? -5.367 5.795 -4.294 1.00 93.31 126 SER A O 1
ATOM 1038 N N . LEU A 1 127 ? -5.105 6.704 -6.328 1.00 93.19 127 LEU A N 1
ATOM 1039 C CA . LEU A 1 127 ? -6.131 5.874 -6.965 1.00 93.19 127 LEU A CA 1
ATOM 1040 C C . LEU A 1 127 ? -5.524 4.571 -7.483 1.00 93.19 127 LEU A C 1
ATOM 1042 O O . LEU A 1 127 ? -4.350 4.521 -7.851 1.00 93.19 127 LEU A O 1
ATOM 1046 N N . ILE A 1 128 ? -6.346 3.524 -7.549 1.00 94.44 128 ILE A N 1
ATOM 1047 C CA . ILE A 1 128 ? -5.931 2.240 -8.114 1.00 94.44 128 ILE A CA 1
ATOM 1048 C C . ILE A 1 128 ? -6.169 2.251 -9.621 1.00 94.44 128 ILE A C 1
ATOM 1050 O O . ILE A 1 128 ? -7.292 2.445 -10.094 1.00 94.44 128 ILE A O 1
ATOM 1054 N N . TYR A 1 129 ? -5.102 1.975 -10.367 1.00 93.50 129 TYR A N 1
ATOM 1055 C CA . TYR A 1 129 ? -5.118 1.831 -11.820 1.00 93.50 129 TYR A CA 1
ATOM 1056 C C . TYR A 1 129 ? -4.876 0.375 -12.225 1.00 93.50 129 TYR A C 1
ATOM 1058 O O . TYR A 1 129 ? -4.209 -0.372 -11.512 1.00 93.50 129 TYR A O 1
ATOM 1066 N N . GLN A 1 130 ? -5.352 -0.017 -13.411 1.00 94.25 130 GLN A N 1
ATOM 1067 C CA . GLN A 1 130 ? -5.179 -1.380 -13.938 1.00 94.25 130 GLN A CA 1
ATOM 1068 C C . GLN A 1 130 ? -3.702 -1.818 -13.968 1.00 94.25 130 GLN A C 1
ATOM 1070 O O . GLN A 1 130 ? -3.390 -2.953 -13.626 1.00 94.25 130 GLN A O 1
ATOM 1075 N N . ARG A 1 131 ? -2.785 -0.890 -14.276 1.00 95.12 131 ARG A N 1
ATOM 1076 C CA . ARG A 1 131 ? -1.328 -1.111 -14.259 1.00 95.12 131 ARG A CA 1
ATOM 1077 C C . ARG A 1 131 ? -0.829 -1.707 -12.938 1.00 95.12 131 ARG A C 1
ATOM 1079 O O . ARG A 1 131 ? 0.031 -2.583 -12.934 1.00 95.12 131 ARG A O 1
ATOM 1086 N N . GLU A 1 132 ? -1.374 -1.238 -11.820 1.00 95.75 132 GLU A N 1
ATOM 1087 C CA . GLU A 1 132 ? -1.044 -1.741 -10.488 1.00 95.75 132 GLU A CA 1
ATOM 1088 C C . GLU A 1 132 ? -1.556 -3.166 -10.287 1.00 95.75 132 GLU A C 1
ATOM 1090 O O . GLU A 1 132 ? -0.834 -4.032 -9.800 1.00 95.75 132 GLU A O 1
ATOM 1095 N N . VAL A 1 133 ? -2.800 -3.407 -10.695 1.00 97.19 133 VAL A N 1
ATOM 1096 C CA . VAL A 1 133 ? -3.469 -4.706 -10.580 1.00 97.19 133 VAL A CA 1
ATOM 1097 C C . VAL A 1 133 ? -2.718 -5.761 -11.377 1.00 97.19 133 VAL A C 1
ATOM 1099 O O . VAL A 1 133 ? -2.563 -6.884 -10.907 1.00 97.19 133 VAL A O 1
ATOM 1102 N N . ASP A 1 134 ? -2.211 -5.403 -12.554 1.00 97.81 134 ASP A N 1
ATOM 1103 C CA . ASP A 1 134 ? -1.430 -6.309 -13.390 1.00 97.81 134 ASP A CA 1
ATOM 1104 C C . ASP A 1 134 ? -0.072 -6.634 -12.743 1.00 97.81 134 ASP A C 1
ATOM 1106 O O . ASP A 1 134 ? 0.318 -7.802 -12.702 1.00 97.81 134 ASP A O 1
ATOM 1110 N N . ALA A 1 135 ? 0.602 -5.650 -12.134 1.00 98.19 135 ALA A N 1
ATOM 1111 C CA . ALA A 1 135 ? 1.829 -5.878 -11.362 1.00 98.19 135 ALA A CA 1
ATOM 1112 C C . ALA A 1 135 ? 1.587 -6.748 -10.113 1.00 98.19 135 ALA A C 1
ATOM 1114 O O . ALA A 1 135 ? 2.391 -7.625 -9.788 1.00 98.19 135 ALA A O 1
ATOM 1115 N N . VAL A 1 136 ? 0.460 -6.553 -9.419 1.00 98.19 136 VAL A N 1
ATOM 1116 C CA . VAL A 1 136 ? 0.042 -7.412 -8.299 1.00 98.19 136 VAL A CA 1
ATOM 1117 C C . VAL A 1 136 ? -0.282 -8.821 -8.795 1.00 98.19 136 VAL A C 1
ATOM 1119 O O . VAL A 1 136 ? 0.163 -9.794 -8.189 1.00 98.19 136 VAL A O 1
ATOM 1122 N N . ARG A 1 137 ? -0.995 -8.963 -9.918 1.00 98.25 137 ARG A N 1
ATOM 1123 C CA . ARG A 1 137 ? -1.316 -10.259 -10.536 1.00 98.25 137 ARG A CA 1
ATOM 1124 C C . ARG A 1 137 ? -0.052 -11.024 -10.921 1.00 98.25 137 ARG A C 1
ATOM 1126 O O . ARG A 1 137 ? -0.031 -12.238 -10.756 1.00 98.25 137 ARG A O 1
ATOM 1133 N N . GLN A 1 138 ? 0.991 -10.331 -11.377 1.00 98.38 138 GLN A N 1
ATOM 1134 C CA . GLN A 1 138 ? 2.288 -10.941 -11.666 1.00 98.38 138 GLN A CA 1
ATOM 1135 C C . GLN A 1 138 ? 3.007 -11.410 -10.391 1.00 98.38 138 GLN A C 1
ATOM 1137 O O . GLN A 1 138 ? 3.628 -12.470 -10.391 1.00 98.38 138 GLN A O 1
ATOM 1142 N N . TRP A 1 139 ? 2.890 -10.666 -9.288 1.00 98.44 139 TRP A N 1
ATOM 1143 C CA . TRP A 1 139 ? 3.506 -11.016 -8.005 1.00 98.44 139 TRP A CA 1
ATOM 1144 C C . TRP A 1 139 ? 2.806 -12.161 -7.262 1.00 98.44 139 TRP A C 1
ATOM 1146 O O . TRP A 1 139 ? 3.480 -13.014 -6.673 1.00 98.44 139 TRP A O 1
ATOM 1156 N N . LEU A 1 140 ? 1.472 -12.205 -7.257 1.00 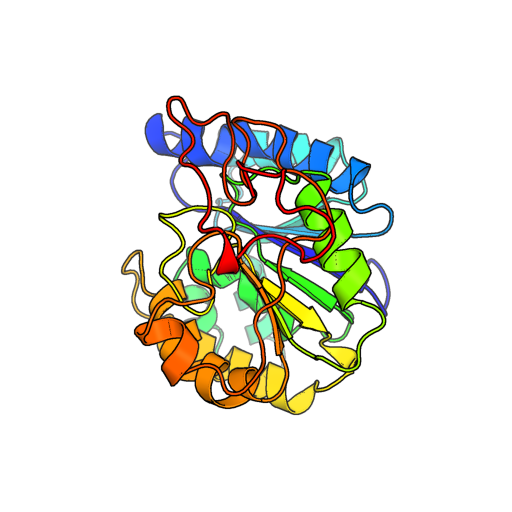98.19 140 LEU A N 1
ATOM 1157 C CA . LEU A 1 140 ? 0.693 -13.186 -6.493 1.00 98.19 140 LEU A CA 1
ATOM 1158 C C . LEU A 1 140 ? 1.134 -14.656 -6.676 1.00 98.19 140 LEU A C 1
ATOM 1160 O O . LEU A 1 140 ? 1.299 -15.313 -5.649 1.00 98.19 140 LEU A O 1
ATOM 1164 N N . PRO A 1 141 ? 1.386 -15.176 -7.896 1.00 98.00 141 PRO A N 1
ATOM 1165 C CA . PRO A 1 141 ? 1.797 -16.570 -8.092 1.00 98.00 141 PRO A CA 1
ATOM 1166 C C . PRO A 1 141 ? 3.263 -16.855 -7.728 1.00 98.00 141 PRO A C 1
ATOM 1168 O O . PRO A 1 141 ? 3.672 -18.012 -7.722 1.00 98.00 141 PRO A O 1
ATOM 1171 N N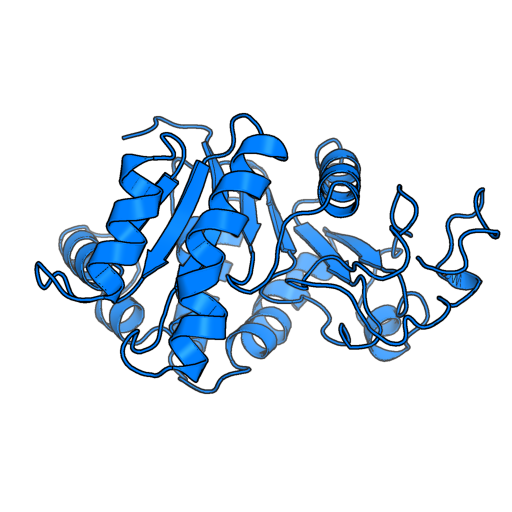 . THR A 1 142 ? 4.076 -15.834 -7.446 1.00 97.69 142 THR A N 1
ATOM 1172 C CA . THR A 1 142 ? 5.488 -16.020 -7.075 1.00 97.69 142 THR A CA 1
ATOM 1173 C C . THR A 1 142 ? 5.650 -16.463 -5.617 1.00 97.69 142 THR A C 1
ATOM 1175 O O . THR A 1 142 ? 4.768 -16.253 -4.778 1.00 97.69 142 THR A O 1
ATOM 1178 N N . ASN A 1 143 ? 6.834 -16.980 -5.285 1.00 96.69 143 ASN A N 1
ATOM 1179 C CA . ASN A 1 143 ? 7.227 -17.278 -3.904 1.00 96.69 143 ASN A CA 1
ATOM 1180 C C . ASN A 1 143 ? 7.725 -16.049 -3.126 1.00 96.69 143 ASN A C 1
ATOM 1182 O O . ASN A 1 143 ? 8.135 -16.203 -1.983 1.00 96.69 143 ASN A O 1
ATOM 1186 N N . TYR A 1 144 ? 7.689 -14.849 -3.719 1.00 97.88 144 TYR A N 1
ATOM 1187 C CA . TYR A 1 144 ? 8.092 -13.630 -3.024 1.00 97.88 144 TYR A CA 1
ATOM 1188 C C . TYR A 1 144 ? 7.026 -13.187 -2.021 1.00 97.88 144 TYR A C 1
ATOM 1190 O O . TYR A 1 144 ? 5.867 -12.963 -2.403 1.00 97.88 144 TYR A O 1
ATOM 1198 N N . THR A 1 145 ? 7.443 -12.989 -0.770 1.00 98.50 145 THR A N 1
ATOM 1199 C CA . THR A 1 145 ? 6.594 -12.504 0.327 1.00 98.50 145 THR A CA 1
ATOM 1200 C C . THR A 1 145 ? 6.242 -11.033 0.159 1.00 98.50 145 THR A C 1
ATOM 1202 O O . THR A 1 145 ? 5.116 -10.641 0.467 1.00 98.50 145 THR A O 1
ATOM 1205 N N . PHE A 1 146 ? 7.179 -10.215 -0.329 1.00 98.62 146 PHE A N 1
ATOM 1206 C CA . PHE A 1 146 ? 7.020 -8.766 -0.451 1.00 98.62 146 PHE A CA 1
ATOM 1207 C C . PHE A 1 146 ? 6.856 -8.324 -1.911 1.00 98.62 146 PHE A C 1
ATOM 1209 O O . PHE A 1 146 ? 7.448 -8.899 -2.829 1.00 98.62 146 PHE A O 1
ATOM 1216 N N . HIS A 1 147 ? 6.090 -7.254 -2.122 1.00 98.56 147 HIS A N 1
ATOM 1217 C CA . HIS A 1 147 ? 5.927 -6.588 -3.417 1.00 98.56 147 HIS A CA 1
ATOM 1218 C C . HIS A 1 147 ? 6.101 -5.089 -3.287 1.00 98.56 147 HIS A C 1
ATOM 1220 O O . HIS A 1 147 ? 5.548 -4.495 -2.367 1.00 98.56 147 HIS A O 1
ATOM 1226 N N . LEU A 1 148 ? 6.852 -4.487 -4.207 1.00 97.81 148 LEU A N 1
ATOM 1227 C CA . LEU A 1 148 ? 7.130 -3.050 -4.249 1.00 97.81 148 LEU A CA 1
ATOM 1228 C C . LEU A 1 148 ? 6.781 -2.490 -5.625 1.00 97.81 148 LEU A C 1
ATOM 1230 O O . LEU A 1 148 ? 6.985 -3.165 -6.635 1.00 97.81 148 LEU A O 1
ATOM 1234 N N . MET A 1 149 ? 6.311 -1.245 -5.668 1.00 97.62 149 MET A N 1
ATOM 1235 C CA . MET A 1 149 ? 6.017 -0.541 -6.917 1.00 97.62 149 MET A CA 1
ATOM 1236 C C . MET A 1 149 ? 6.538 0.895 -6.888 1.00 97.62 149 MET A C 1
ATOM 1238 O O . MET A 1 149 ? 6.216 1.665 -5.985 1.00 97.62 149 MET A O 1
ATOM 1242 N N . ARG A 1 150 ? 7.321 1.268 -7.905 1.00 95.88 150 ARG A N 1
ATOM 1243 C CA . ARG A 1 150 ? 7.899 2.609 -8.083 1.00 95.88 150 ARG A CA 1
ATOM 1244 C C . ARG A 1 150 ? 7.628 3.100 -9.499 1.00 95.88 150 ARG A C 1
ATOM 1246 O O . ARG A 1 150 ? 8.434 2.958 -10.408 1.00 95.88 150 ARG A O 1
ATOM 1253 N N . ASP A 1 151 ? 6.445 3.670 -9.670 1.00 95.00 151 ASP A N 1
ATOM 1254 C CA . ASP A 1 151 ? 5.938 4.081 -10.978 1.00 95.00 151 ASP A CA 1
ATOM 1255 C C . ASP A 1 151 ? 6.104 5.580 -11.277 1.00 95.00 151 ASP A C 1
ATOM 1257 O O . ASP A 1 151 ? 5.352 6.131 -12.051 1.00 95.00 151 ASP A O 1
ATOM 1261 N N . HIS A 1 152 ? 7.018 6.323 -10.663 1.00 93.69 152 HIS A N 1
ATOM 1262 C CA . HIS A 1 152 ? 7.184 7.753 -10.980 1.00 93.69 152 HIS A CA 1
ATOM 1263 C C . HIS A 1 152 ? 8.590 8.199 -10.606 1.00 93.69 152 HIS A C 1
ATOM 1265 O O . HIS A 1 152 ? 9.134 7.686 -9.640 1.00 93.69 152 HIS A O 1
ATOM 1271 N N . LYS A 1 153 ? 9.187 9.173 -11.297 1.00 91.19 153 LYS A N 1
ATOM 1272 C CA . LYS A 1 153 ? 10.543 9.682 -10.984 1.00 91.19 153 LYS A CA 1
ATOM 1273 C C . LYS A 1 153 ? 10.721 10.149 -9.531 1.00 91.19 153 LYS A C 1
ATOM 1275 O O . LYS A 1 153 ? 11.809 10.106 -8.978 1.00 91.19 153 LYS A O 1
ATOM 1280 N N . GLY A 1 154 ? 9.639 10.603 -8.897 1.00 91.69 154 GLY A N 1
ATOM 1281 C CA . GLY A 1 154 ? 9.628 11.021 -7.491 1.00 91.69 154 GLY A CA 1
ATOM 1282 C C . GLY A 1 154 ? 9.611 9.852 -6.501 1.00 91.69 154 GLY A C 1
ATOM 1283 O O . GLY A 1 154 ? 9.718 10.060 -5.296 1.00 91.69 154 GLY A O 1
ATOM 1284 N N . HIS A 1 155 ? 9.473 8.617 -6.983 1.00 93.50 155 HIS A N 1
ATOM 1285 C CA . HIS A 1 155 ? 9.407 7.396 -6.183 1.00 93.50 155 HIS A CA 1
ATOM 1286 C C . HIS A 1 155 ? 10.797 6.885 -5.784 1.00 93.50 155 HIS A C 1
ATOM 1288 O O . HIS A 1 155 ? 11.121 5.719 -5.980 1.00 93.50 155 HIS A O 1
ATOM 1294 N N . GLY A 1 156 ? 11.616 7.766 -5.205 1.00 89.31 156 GLY A N 1
ATOM 1295 C CA . GLY A 1 156 ? 13.016 7.479 -4.871 1.00 89.31 156 GLY A CA 1
ATOM 1296 C C . GLY A 1 156 ? 13.230 6.667 -3.588 1.00 89.31 156 GLY A C 1
ATOM 1297 O O . GLY A 1 156 ? 14.365 6.346 -3.247 1.00 89.31 156 GLY A O 1
ATOM 1298 N N . SER A 1 157 ? 12.166 6.346 -2.847 1.00 92.12 157 SER A N 1
ATOM 1299 C CA . SER A 1 157 ? 12.267 5.491 -1.659 1.00 92.12 157 SER A CA 1
ATOM 1300 C C . SER A 1 157 ? 12.330 4.014 -2.042 1.00 92.12 157 SER A C 1
ATOM 1302 O O . SER A 1 157 ? 11.633 3.582 -2.956 1.00 92.12 157 SER A O 1
ATOM 1304 N N . ILE A 1 158 ? 13.108 3.223 -1.296 1.00 92.88 158 ILE A N 1
ATOM 1305 C CA . ILE A 1 158 ? 13.258 1.782 -1.546 1.00 92.88 158 ILE A CA 1
ATOM 1306 C C . ILE A 1 158 ? 11.908 1.069 -1.439 1.00 92.88 158 ILE A C 1
ATOM 1308 O O . ILE A 1 158 ? 11.453 0.457 -2.407 1.00 92.88 158 ILE A O 1
ATOM 1312 N N . ILE A 1 159 ? 11.265 1.189 -0.275 1.00 96.25 159 ILE A N 1
ATOM 1313 C CA . ILE A 1 159 ? 9.881 0.785 -0.038 1.00 96.25 159 ILE A CA 1
ATOM 1314 C C . ILE A 1 159 ? 9.069 2.066 0.089 1.00 96.25 159 ILE A C 1
ATOM 1316 O O . ILE A 1 159 ? 9.243 2.830 1.035 1.00 96.25 159 ILE A O 1
ATOM 1320 N N . LEU A 1 160 ? 8.178 2.316 -0.860 1.00 96.94 160 LEU A N 1
ATOM 1321 C CA . LEU A 1 160 ? 7.194 3.384 -0.747 1.00 96.94 160 LEU A CA 1
ATOM 1322 C C . LEU A 1 160 ? 6.045 2.930 0.160 1.00 96.94 160 LEU A C 1
ATOM 1324 O O . LEU A 1 160 ? 5.459 1.870 -0.044 1.00 96.94 160 LEU A O 1
ATOM 1328 N N . ALA A 1 161 ? 5.714 3.751 1.147 1.00 96.88 161 ALA A N 1
ATOM 1329 C CA . ALA A 1 161 ? 4.800 3.476 2.244 1.00 96.88 161 ALA A CA 1
ATOM 1330 C C . ALA A 1 161 ? 3.361 3.227 1.771 1.00 96.88 161 ALA A C 1
ATOM 1332 O O . ALA A 1 161 ? 2.673 2.354 2.305 1.00 96.88 161 ALA A O 1
ATOM 1333 N N . GLY A 1 162 ? 2.931 3.930 0.723 1.00 96.50 162 GLY A N 1
ATOM 1334 C CA . GLY A 1 162 ? 1.670 3.694 0.021 1.00 96.50 162 GLY A CA 1
ATOM 1335 C C . GLY A 1 162 ? 1.768 2.735 -1.171 1.00 96.50 162 GLY A C 1
ATOM 1336 O O . GLY A 1 162 ? 0.810 2.635 -1.927 1.00 96.50 162 GLY A O 1
ATOM 1337 N N . MET A 1 163 ? 2.904 2.062 -1.402 1.00 96.88 163 MET A N 1
ATOM 1338 C CA . MET A 1 163 ? 3.159 1.314 -2.645 1.00 96.88 163 MET A CA 1
ATOM 1339 C C . MET A 1 163 ? 3.844 -0.042 -2.435 1.00 96.88 163 MET A C 1
ATOM 1341 O O . MET A 1 163 ? 4.735 -0.433 -3.195 1.00 96.88 163 MET A O 1
ATOM 1345 N N . PHE A 1 164 ? 3.409 -0.787 -1.417 1.00 98.44 164 PHE A N 1
ATOM 1346 C CA . PHE A 1 164 ? 3.896 -2.146 -1.175 1.00 98.44 164 PHE A CA 1
ATOM 1347 C C . PHE A 1 164 ? 2.784 -3.121 -0.788 1.00 98.44 164 PHE A C 1
ATOM 1349 O O . PHE A 1 164 ? 1.703 -2.712 -0.366 1.00 98.44 164 PHE A O 1
ATOM 1356 N N . GLY A 1 165 ? 3.056 -4.415 -0.929 1.00 98.56 165 GLY A N 1
ATOM 1357 C CA . GLY A 1 165 ? 2.182 -5.499 -0.495 1.00 98.56 165 GLY A CA 1
ATOM 1358 C C . GLY A 1 165 ? 2.960 -6.620 0.184 1.00 98.56 165 GLY A C 1
ATOM 1359 O O . GLY A 1 165 ? 4.172 -6.751 -0.002 1.00 98.56 165 GLY A O 1
ATOM 1360 N N . VAL A 1 166 ? 2.259 -7.413 0.996 1.00 98.75 166 VAL A N 1
ATOM 1361 C CA . VAL A 1 166 ? 2.847 -8.522 1.758 1.00 98.75 166 VAL A CA 1
ATOM 1362 C C . VAL A 1 166 ? 1.893 -9.716 1.800 1.00 98.75 166 VAL A C 1
ATOM 1364 O O . VAL A 1 166 ? 0.714 -9.555 2.121 1.00 98.75 166 VAL A O 1
ATOM 1367 N N . LYS A 1 167 ? 2.409 -10.922 1.529 1.00 98.75 167 LYS A N 1
ATOM 1368 C CA . LYS A 1 167 ? 1.735 -12.207 1.789 1.00 98.75 167 LYS A CA 1
ATOM 1369 C C . LYS A 1 167 ? 1.988 -12.626 3.241 1.00 98.75 167 LYS A C 1
ATOM 1371 O O . LYS A 1 167 ? 2.951 -13.331 3.533 1.00 98.75 167 LYS A O 1
ATOM 1376 N N . LEU A 1 168 ? 1.126 -12.184 4.158 1.00 97.56 168 LEU A N 1
ATOM 1377 C CA . LEU A 1 168 ? 1.206 -12.501 5.591 1.00 97.56 168 LEU A CA 1
ATOM 1378 C C . LEU A 1 168 ? 1.323 -14.005 5.853 1.00 97.56 168 LEU A C 1
ATOM 1380 O O . LEU A 1 168 ? 2.151 -14.428 6.658 1.00 97.56 168 LEU A O 1
ATOM 1384 N N . HIS A 1 169 ? 0.536 -14.807 5.136 1.00 95.81 169 HIS A N 1
ATOM 1385 C CA . HIS A 1 169 ? 0.472 -16.254 5.338 1.00 95.81 169 HIS A CA 1
ATOM 1386 C C . HIS A 1 169 ? 1.797 -16.987 5.045 1.00 95.81 169 HIS A C 1
ATOM 1388 O O . HIS A 1 169 ? 2.000 -18.085 5.553 1.00 95.81 169 HIS A O 1
ATOM 1394 N N . GLN A 1 170 ? 2.708 -16.411 4.247 1.00 96.81 170 GLN A N 1
ATOM 1395 C CA . GLN A 1 170 ? 3.983 -17.057 3.907 1.00 96.81 170 GLN A CA 1
ATOM 1396 C C . GLN A 1 170 ? 5.012 -16.972 5.040 1.00 96.81 170 GLN A C 1
ATOM 1398 O O . GLN A 1 170 ? 5.836 -17.872 5.186 1.00 96.81 170 GLN A O 1
ATOM 1403 N N . ARG A 1 171 ? 4.999 -15.888 5.829 1.00 96.81 171 ARG A N 1
ATOM 1404 C CA . ARG A 1 171 ? 6.040 -15.571 6.827 1.00 96.81 171 ARG A CA 1
ATOM 1405 C C . ARG A 1 171 ? 5.453 -14.905 8.075 1.00 96.81 171 ARG A C 1
ATOM 1407 O O . ARG A 1 171 ? 5.961 -13.883 8.534 1.00 96.81 171 ARG A O 1
ATOM 1414 N N . ARG A 1 172 ? 4.373 -15.477 8.610 1.00 95.25 172 ARG A N 1
ATOM 1415 C CA . ARG A 1 172 ? 3.544 -14.879 9.667 1.00 95.25 172 ARG A CA 1
ATOM 1416 C C . ARG A 1 172 ? 4.346 -14.340 10.857 1.00 95.25 172 ARG A C 1
ATOM 1418 O O . ARG A 1 172 ? 4.294 -13.143 11.120 1.00 95.25 172 ARG A O 1
ATOM 1425 N N . ASP A 1 173 ? 5.139 -15.192 11.504 1.00 95.50 173 ASP A N 1
ATOM 1426 C CA . ASP A 1 173 ? 5.889 -14.833 12.719 1.00 95.50 173 ASP A CA 1
ATOM 1427 C C . ASP A 1 173 ? 6.884 -13.691 12.478 1.00 95.50 173 ASP A C 1
ATOM 1429 O O . ASP A 1 173 ? 6.987 -12.751 13.269 1.00 95.50 173 ASP A O 1
ATOM 1433 N N . LEU A 1 174 ? 7.587 -13.736 11.340 1.00 97.31 174 LEU A N 1
ATOM 1434 C CA . LEU A 1 174 ? 8.494 -12.669 10.923 1.00 97.31 174 LEU A CA 1
ATOM 1435 C C . LEU A 1 174 ? 7.731 -11.351 10.765 1.00 97.31 174 LEU A C 1
ATOM 1437 O O . LEU A 1 174 ? 8.177 -10.314 11.251 1.00 97.31 174 LEU A O 1
ATOM 1441 N N . ILE A 1 175 ? 6.596 -11.383 10.070 1.00 97.81 175 ILE A N 1
ATOM 1442 C CA . ILE A 1 175 ? 5.839 -10.178 9.744 1.00 97.81 175 ILE A CA 1
ATOM 1443 C C . ILE A 1 175 ? 5.218 -9.559 10.999 1.00 97.81 175 ILE A C 1
ATOM 1445 O O . ILE A 1 175 ? 5.231 -8.336 11.136 1.00 97.81 175 ILE A O 1
ATOM 1449 N N . GLU A 1 176 ? 4.766 -10.369 11.954 1.00 95.50 176 GLU A N 1
ATOM 1450 C CA . GLU A 1 176 ? 4.319 -9.870 13.255 1.00 95.50 176 GLU A CA 1
ATOM 1451 C C . GLU A 1 176 ? 5.466 -9.225 14.047 1.00 95.50 176 GLU A C 1
ATOM 1453 O O . GLU A 1 176 ? 5.283 -8.158 14.638 1.00 95.50 176 GLU A O 1
ATOM 1458 N N . GLY A 1 177 ? 6.667 -9.812 14.016 1.00 96.31 177 GLY A N 1
ATOM 1459 C CA . GLY A 1 177 ? 7.869 -9.206 14.597 1.00 96.31 177 GLY A CA 1
ATOM 1460 C C . GLY A 1 177 ? 8.208 -7.849 13.968 1.00 96.31 177 GLY A C 1
ATOM 1461 O O . GLY A 1 177 ? 8.423 -6.866 14.681 1.00 96.31 177 GLY A O 1
ATOM 1462 N N . LEU A 1 178 ? 8.174 -7.764 12.633 1.00 97.69 178 LEU A N 1
ATOM 1463 C CA . LEU A 1 178 ? 8.370 -6.512 11.895 1.00 97.69 178 LEU A CA 1
ATOM 1464 C C . LEU A 1 178 ? 7.293 -5.477 12.246 1.00 97.69 178 LEU A C 1
ATOM 1466 O O . LEU A 1 178 ? 7.619 -4.312 12.452 1.00 97.69 178 LEU A O 1
ATOM 1470 N N . ALA A 1 179 ? 6.029 -5.887 12.370 1.00 97.06 179 ALA A N 1
ATOM 1471 C CA . ALA A 1 179 ? 4.932 -4.999 12.746 1.00 97.06 179 ALA A CA 1
ATOM 1472 C C . ALA A 1 179 ? 5.143 -4.383 14.138 1.00 97.06 179 ALA A C 1
ATOM 1474 O O . ALA A 1 179 ? 4.979 -3.175 14.308 1.00 97.06 179 ALA A O 1
ATOM 1475 N N . ARG A 1 180 ? 5.578 -5.177 15.125 1.00 95.62 180 ARG A N 1
ATOM 1476 C CA . ARG A 1 180 ? 5.910 -4.680 16.474 1.00 95.62 180 ARG A CA 1
ATOM 1477 C C . ARG A 1 180 ? 7.064 -3.678 16.440 1.00 95.62 180 ARG A C 1
ATOM 1479 O O . ARG A 1 180 ? 6.976 -2.623 17.065 1.00 95.62 180 ARG A O 1
ATOM 1486 N N . ALA A 1 181 ? 8.112 -3.967 15.670 1.00 96.56 181 ALA A N 1
ATOM 1487 C CA . ALA A 1 181 ? 9.235 -3.050 15.489 1.00 96.56 181 ALA A CA 1
ATOM 1488 C C . ALA A 1 181 ? 8.813 -1.742 14.792 1.00 96.56 181 ALA A C 1
ATOM 1490 O O . ALA A 1 181 ? 9.230 -0.658 15.205 1.00 96.56 181 ALA A O 1
ATOM 1491 N N . LEU A 1 182 ? 7.945 -1.818 13.776 1.00 97.06 182 LEU A N 1
ATOM 1492 C CA . LEU A 1 182 ? 7.372 -0.645 13.109 1.00 97.06 182 LEU A CA 1
ATOM 1493 C C . LEU A 1 182 ? 6.552 0.207 14.083 1.00 97.06 182 LEU A C 1
ATOM 1495 O O . LEU A 1 182 ? 6.698 1.425 14.077 1.00 97.06 182 LEU A O 1
ATOM 1499 N N . ILE A 1 183 ? 5.742 -0.413 14.945 1.00 95.88 183 ILE A N 1
ATOM 1500 C CA . ILE A 1 183 ? 4.969 0.300 15.972 1.00 95.88 183 ILE A CA 1
ATOM 1501 C C . ILE A 1 183 ? 5.907 1.055 16.922 1.00 95.88 183 ILE A C 1
ATOM 1503 O O . ILE A 1 183 ? 5.703 2.244 17.157 1.00 95.88 183 ILE A O 1
ATOM 1507 N N . LEU A 1 184 ? 6.973 0.410 17.404 1.00 95.12 184 LEU A N 1
ATOM 1508 C CA . LEU A 1 184 ? 7.974 1.047 18.270 1.00 95.12 184 LEU A CA 1
ATOM 1509 C C . LEU A 1 184 ? 8.705 2.207 17.579 1.00 95.12 184 LEU A C 1
ATOM 1511 O O . LEU A 1 184 ? 8.886 3.269 18.168 1.00 95.12 184 LEU A O 1
ATOM 1515 N N . SER A 1 185 ? 9.104 2.045 16.317 1.00 95.44 185 SER A N 1
ATOM 1516 C CA . SER A 1 185 ? 9.753 3.125 15.562 1.00 95.44 185 SER A CA 1
ATOM 1517 C C . SER A 1 185 ? 8.788 4.241 15.160 1.00 95.44 185 SER A C 1
ATOM 1519 O O . SER A 1 185 ? 9.233 5.354 14.878 1.00 95.44 185 SER A O 1
ATOM 1521 N N . GLY A 1 186 ? 7.492 3.953 15.099 1.00 95.62 186 GLY A N 1
ATOM 1522 C CA . GLY A 1 186 ? 6.453 4.866 14.646 1.00 95.62 186 GLY A CA 1
ATOM 1523 C C . GLY A 1 186 ? 5.962 5.846 15.705 1.00 95.62 186 GLY A C 1
ATOM 1524 O O . GLY A 1 186 ? 4.989 6.542 15.450 1.00 95.62 186 GLY A O 1
ATOM 1525 N N . GLN A 1 187 ? 6.604 5.930 16.871 1.00 95.44 187 GLN A N 1
ATOM 1526 C CA . GLN A 1 187 ? 6.212 6.877 17.927 1.00 95.44 187 GLN A CA 1
ATOM 1527 C C . GLN A 1 187 ? 6.571 8.337 17.589 1.00 95.44 187 GLN A C 1
ATOM 1529 O O . GLN A 1 187 ? 6.119 9.271 18.246 1.00 95.44 187 GLN A O 1
ATOM 1534 N N . ASN A 1 188 ? 7.377 8.554 16.547 1.00 87.44 188 ASN A N 1
ATOM 1535 C CA . ASN A 1 188 ? 7.676 9.883 16.032 1.00 87.44 188 ASN A CA 1
ATOM 1536 C C . ASN A 1 188 ? 6.629 10.323 14.991 1.00 87.44 188 ASN A C 1
ATOM 1538 O O . ASN A 1 188 ? 6.384 9.635 13.999 1.00 87.44 188 ASN A O 1
ATOM 1542 N N . ILE A 1 189 ? 6.046 11.508 15.176 1.00 86.31 189 ILE A N 1
ATOM 1543 C CA . ILE A 1 189 ? 4.938 12.034 14.358 1.00 86.31 189 ILE A CA 1
ATOM 1544 C C . ILE A 1 189 ? 5.403 12.762 13.080 1.00 86.31 189 ILE A C 1
ATOM 1546 O O . ILE A 1 189 ? 4.593 13.337 12.351 1.00 86.31 189 ILE A O 1
ATOM 1550 N N . ILE A 1 190 ? 6.706 12.738 12.778 1.00 89.81 190 ILE A N 1
ATOM 1551 C CA . ILE A 1 190 ? 7.274 13.329 11.560 1.00 89.81 190 ILE A CA 1
ATOM 1552 C C . ILE A 1 190 ? 6.701 12.662 10.297 1.00 89.81 190 ILE A C 1
ATOM 1554 O O . ILE A 1 190 ? 6.536 11.446 10.215 1.00 89.81 190 ILE A O 1
ATOM 1558 N N . GLY A 1 191 ? 6.421 13.470 9.270 1.00 86.31 191 GLY A N 1
ATOM 1559 C CA . GLY A 1 191 ? 5.705 13.023 8.072 1.00 86.31 191 GLY A CA 1
ATOM 1560 C C . GLY A 1 191 ? 6.395 11.929 7.246 1.00 86.31 191 GLY A C 1
ATOM 1561 O O . GLY A 1 191 ? 5.701 11.176 6.583 1.00 86.31 191 GLY A O 1
ATOM 1562 N N . HIS A 1 192 ? 7.721 11.811 7.282 1.00 91.69 192 HIS A N 1
ATOM 1563 C CA . HIS A 1 192 ? 8.463 10.768 6.555 1.00 91.69 192 HIS A CA 1
ATOM 1564 C C . HIS A 1 192 ? 8.837 9.564 7.438 1.00 91.69 192 HIS A C 1
ATOM 1566 O O . HIS A 1 192 ? 9.656 8.735 7.038 1.00 91.69 192 HIS A O 1
ATOM 1572 N N . GLN A 1 193 ? 8.290 9.480 8.657 1.00 95.50 193 GLN A N 1
ATOM 1573 C CA . GLN A 1 193 ? 8.639 8.417 9.599 1.00 95.50 193 GLN A CA 1
ATOM 1574 C C . GLN A 1 193 ? 8.262 7.032 9.067 1.00 95.50 193 GLN A C 1
ATOM 1576 O O . GLN A 1 193 ? 9.026 6.092 9.239 1.00 95.50 193 GLN A O 1
ATOM 1581 N N . ASP A 1 194 ? 7.126 6.904 8.386 1.00 96.12 194 ASP A N 1
ATOM 1582 C CA . ASP A 1 194 ? 6.671 5.648 7.791 1.00 96.12 194 ASP A CA 1
ATOM 1583 C C . ASP A 1 194 ? 7.639 5.133 6.714 1.00 96.12 194 ASP A C 1
ATOM 1585 O O . ASP A 1 194 ? 8.027 3.966 6.751 1.00 96.12 194 ASP A O 1
ATOM 1589 N N . GLN A 1 195 ? 8.094 6.014 5.819 1.00 95.31 195 GLN A N 1
ATOM 1590 C CA . GLN A 1 195 ? 9.142 5.732 4.836 1.00 95.31 195 GLN A CA 1
ATOM 1591 C C . GLN A 1 195 ? 10.448 5.288 5.508 1.00 95.31 195 GLN A C 1
ATOM 1593 O O . GLN A 1 195 ? 11.022 4.260 5.148 1.00 95.31 195 GLN A O 1
ATOM 1598 N N . ALA A 1 196 ? 10.910 6.049 6.504 1.00 95.81 196 ALA A N 1
ATOM 1599 C CA . ALA A 1 196 ? 12.167 5.779 7.196 1.00 95.81 196 ALA A CA 1
ATOM 1600 C C . ALA A 1 196 ? 12.123 4.476 8.013 1.00 95.81 196 ALA A C 1
ATOM 1602 O O . ALA A 1 196 ? 13.110 3.744 8.068 1.00 95.81 196 ALA A O 1
ATOM 1603 N N . SER A 1 197 ? 10.987 4.170 8.643 1.00 97.31 197 SER A N 1
ATOM 1604 C CA . SER A 1 197 ? 10.790 2.925 9.386 1.00 97.31 197 SER A CA 1
ATOM 1605 C C . SER A 1 197 ? 10.801 1.714 8.459 1.00 97.31 197 SER A C 1
ATOM 1607 O O . SER A 1 197 ? 11.431 0.716 8.794 1.00 97.31 197 SER A O 1
ATOM 1609 N N . LEU A 1 198 ? 10.169 1.793 7.285 1.00 97.69 198 LEU A N 1
ATOM 1610 C CA . LEU A 1 198 ? 10.209 0.703 6.307 1.00 97.69 198 LEU A CA 1
ATOM 1611 C C . LEU A 1 198 ? 11.637 0.415 5.826 1.00 97.69 198 LEU A C 1
ATOM 1613 O O . LEU A 1 198 ? 12.033 -0.750 5.780 1.00 97.69 198 LEU A O 1
ATOM 1617 N N . ASP A 1 199 ? 12.417 1.456 5.537 1.00 95.12 199 ASP A N 1
ATOM 1618 C CA . ASP A 1 199 ? 13.822 1.322 5.132 1.00 95.12 199 ASP A CA 1
ATOM 1619 C C . ASP A 1 199 ? 14.696 0.706 6.239 1.00 95.12 199 ASP A C 1
ATOM 1621 O O . ASP A 1 199 ? 15.485 -0.203 5.999 1.00 95.12 199 ASP A O 1
ATOM 1625 N N . LYS A 1 200 ? 14.518 1.135 7.491 1.00 96.31 200 LYS A N 1
ATOM 1626 C CA . LYS A 1 200 ? 15.348 0.651 8.606 1.00 96.31 200 LYS A CA 1
ATOM 1627 C C . LYS A 1 200 ? 14.954 -0.730 9.129 1.00 96.31 200 LYS A C 1
ATOM 1629 O O . LYS A 1 200 ? 15.814 -1.438 9.642 1.00 96.31 200 LYS A O 1
ATOM 1634 N N . ILE A 1 201 ? 13.672 -1.092 9.063 1.00 98.06 201 ILE A N 1
ATOM 1635 C CA . ILE A 1 201 ? 13.128 -2.274 9.754 1.00 98.06 201 ILE A CA 1
ATOM 1636 C C . ILE A 1 201 ? 12.753 -3.380 8.775 1.00 98.06 201 ILE A C 1
ATOM 1638 O O . ILE A 1 201 ? 13.121 -4.532 8.984 1.00 98.06 201 ILE A O 1
ATOM 1642 N N . VAL A 1 202 ? 12.018 -3.051 7.711 1.00 98.12 202 VAL A N 1
ATOM 1643 C CA . VAL A 1 202 ? 11.471 -4.062 6.793 1.00 98.12 202 VAL A CA 1
ATOM 1644 C C . VAL A 1 202 ? 12.480 -4.412 5.709 1.00 98.12 202 VAL A C 1
ATOM 1646 O O . VAL A 1 202 ? 12.717 -5.591 5.441 1.00 98.12 202 VAL A O 1
ATOM 1649 N N . TRP A 1 203 ? 13.110 -3.405 5.104 1.00 97.12 203 TRP A N 1
ATOM 1650 C CA . TRP A 1 203 ? 14.010 -3.607 3.973 1.00 97.12 203 TRP A CA 1
ATOM 1651 C C . TRP A 1 203 ? 15.204 -4.545 4.232 1.00 97.12 203 TRP A C 1
ATOM 1653 O O . TRP A 1 203 ? 15.480 -5.366 3.352 1.00 97.12 203 TRP A O 1
ATOM 1663 N N . PRO A 1 204 ? 15.875 -4.536 5.406 1.00 95.88 204 PRO A N 1
ATOM 1664 C CA . PRO A 1 204 ? 16.993 -5.442 5.671 1.00 95.88 204 PRO A CA 1
ATOM 1665 C C . PRO A 1 204 ? 16.641 -6.923 5.505 1.00 95.88 204 PRO A C 1
ATOM 1667 O O . PRO A 1 204 ? 17.518 -7.715 5.159 1.00 95.88 204 PRO A O 1
ATOM 1670 N N . VAL A 1 205 ? 15.369 -7.279 5.713 1.00 95.75 205 VAL A N 1
ATOM 1671 C CA . VAL A 1 205 ? 14.844 -8.633 5.514 1.00 95.75 205 VAL A CA 1
ATOM 1672 C C . VAL A 1 205 ? 14.217 -8.783 4.129 1.00 95.75 205 VAL A C 1
ATOM 1674 O O . VAL A 1 205 ? 14.534 -9.728 3.407 1.00 95.75 205 VAL A O 1
ATOM 1677 N N . ALA A 1 206 ? 13.360 -7.839 3.732 1.00 96.50 206 ALA A N 1
ATOM 1678 C CA . ALA A 1 206 ? 12.593 -7.921 2.492 1.00 96.50 206 ALA A CA 1
ATOM 1679 C C . ALA A 1 206 ? 13.472 -7.947 1.234 1.00 96.50 206 ALA A C 1
ATOM 1681 O O . ALA A 1 206 ? 13.083 -8.560 0.247 1.00 96.50 206 ALA A O 1
ATOM 1682 N N . LYS A 1 207 ? 14.675 -7.356 1.255 1.00 95.38 207 LYS A N 1
ATOM 1683 C CA . LYS A 1 207 ? 15.579 -7.306 0.088 1.00 95.38 207 LYS A CA 1
ATOM 1684 C C . LYS A 1 207 ? 15.993 -8.670 -0.481 1.00 95.38 207 LYS A C 1
ATOM 1686 O O . LYS A 1 207 ? 16.491 -8.716 -1.604 1.00 95.38 207 LYS A O 1
ATOM 1691 N N . TYR A 1 208 ? 15.799 -9.751 0.276 1.00 95.12 208 TYR A N 1
ATOM 1692 C CA . TYR A 1 208 ? 16.059 -11.132 -0.144 1.00 95.12 208 TYR A CA 1
ATOM 1693 C C . TYR A 1 208 ? 14.792 -11.899 -0.568 1.00 95.12 208 TYR A C 1
ATOM 1695 O O . TYR A 1 208 ? 14.894 -13.046 -0.989 1.00 95.12 208 TYR A O 1
ATOM 1703 N N . ASP A 1 209 ? 13.607 -11.296 -0.444 1.00 96.50 209 ASP A N 1
ATOM 1704 C CA . ASP A 1 209 ? 12.301 -11.956 -0.585 1.00 96.50 209 ASP A CA 1
ATOM 1705 C C . ASP A 1 209 ? 11.256 -11.000 -1.195 1.00 96.50 209 ASP A C 1
ATOM 1707 O O . ASP A 1 209 ? 10.169 -10.776 -0.659 1.00 96.50 209 ASP A O 1
ATOM 1711 N N . VAL A 1 210 ? 11.612 -10.355 -2.308 1.00 97.44 210 VAL A N 1
ATOM 1712 C CA . VAL A 1 210 ? 10.813 -9.268 -2.881 1.00 97.44 210 VAL A CA 1
ATOM 1713 C C . VAL A 1 210 ? 10.730 -9.324 -4.399 1.00 97.44 210 VAL A C 1
ATOM 1715 O O . VAL A 1 210 ? 11.728 -9.518 -5.088 1.00 97.44 210 VAL A O 1
ATOM 1718 N N . MET A 1 211 ? 9.533 -9.052 -4.918 1.00 97.56 211 MET A N 1
ATOM 1719 C CA . MET A 1 211 ? 9.336 -8.654 -6.307 1.00 97.56 211 MET A CA 1
ATOM 1720 C C . MET A 1 211 ? 9.125 -7.141 -6.375 1.00 97.56 211 MET A C 1
ATOM 1722 O O . MET A 1 211 ? 8.148 -6.624 -5.836 1.00 97.56 211 MET A O 1
ATOM 1726 N N . ALA A 1 212 ? 10.018 -6.414 -7.039 1.00 96.88 212 ALA A N 1
ATOM 1727 C CA . ALA A 1 212 ? 9.914 -4.962 -7.161 1.00 96.88 212 ALA A CA 1
ATOM 1728 C C . ALA A 1 212 ? 9.672 -4.555 -8.615 1.00 96.88 212 ALA A C 1
ATOM 1730 O O . ALA A 1 212 ? 10.484 -4.899 -9.468 1.00 96.88 212 ALA A O 1
ATOM 1731 N N . HIS A 1 213 ? 8.597 -3.812 -8.881 1.00 97.44 213 HIS A N 1
ATOM 1732 C CA . HIS A 1 213 ? 8.334 -3.203 -10.186 1.00 97.44 213 HIS A CA 1
ATOM 1733 C C . HIS A 1 213 ? 8.760 -1.736 -10.185 1.00 97.44 213 HIS A C 1
ATOM 1735 O O . HIS A 1 213 ? 8.466 -1.007 -9.232 1.00 97.44 213 HIS A O 1
ATOM 1741 N N . ASP A 1 214 ? 9.445 -1.295 -11.235 1.00 95.56 214 ASP A N 1
ATOM 1742 C CA . ASP A 1 214 ? 10.002 0.053 -11.309 1.00 95.56 214 ASP A CA 1
ATOM 1743 C C . ASP A 1 214 ? 10.021 0.595 -12.733 1.00 95.56 214 ASP A C 1
ATOM 1745 O O . ASP A 1 214 ? 10.437 -0.095 -13.661 1.00 95.56 214 ASP A O 1
ATOM 1749 N N . SER A 1 215 ? 9.602 1.848 -12.876 1.00 94.94 215 SER A N 1
ATOM 1750 C CA . SER A 1 215 ? 9.558 2.551 -14.157 1.00 94.94 215 SER A CA 1
ATOM 1751 C C . SER A 1 215 ? 10.772 3.456 -14.386 1.00 94.94 215 SER A C 1
ATOM 1753 O O . SER A 1 215 ? 11.087 3.748 -15.531 1.00 94.94 215 SER A O 1
ATOM 1755 N N . TYR A 1 216 ? 11.480 3.897 -13.338 1.00 93.44 216 TYR A N 1
ATOM 1756 C CA . TYR A 1 216 ? 12.514 4.944 -13.470 1.00 93.44 216 TYR A CA 1
ATOM 1757 C C . TYR A 1 216 ? 13.828 4.651 -12.751 1.00 93.44 216 TYR A C 1
ATOM 1759 O O . TYR A 1 216 ? 14.865 5.193 -13.122 1.00 93.44 216 TYR A O 1
ATOM 1767 N N . HIS A 1 217 ? 13.812 3.816 -11.718 1.00 92.19 217 HIS A N 1
ATOM 1768 C CA . HIS A 1 217 ? 14.940 3.644 -10.809 1.00 92.19 217 HIS A CA 1
ATOM 1769 C C . HIS A 1 217 ? 15.585 2.259 -10.888 1.00 92.19 217 HIS A C 1
ATOM 1771 O O . HIS A 1 217 ? 16.358 1.897 -10.000 1.00 92.19 217 HIS A O 1
ATOM 1777 N N . CYS A 1 218 ? 15.324 1.497 -11.953 1.00 90.06 218 CYS A N 1
ATOM 1778 C CA . CYS A 1 218 ? 15.911 0.170 -12.150 1.00 90.06 218 CYS A CA 1
ATOM 1779 C C . CYS A 1 218 ? 17.455 0.184 -12.214 1.00 90.06 218 CYS A C 1
ATOM 1781 O O . CYS A 1 218 ? 18.075 -0.825 -11.895 1.00 90.06 218 CYS A O 1
ATOM 1783 N N . GLU A 1 219 ? 18.067 1.321 -12.570 1.00 90.75 219 GLU A N 1
ATOM 1784 C CA . GLU A 1 219 ? 19.525 1.537 -12.587 1.00 90.75 219 GLU A CA 1
ATOM 1785 C C . GLU A 1 219 ? 20.006 2.499 -11.489 1.00 90.75 219 GLU A C 1
ATOM 1787 O O . GLU A 1 219 ? 21.191 2.826 -11.410 1.00 90.75 219 GLU A O 1
ATOM 1792 N N . ASN A 1 220 ? 19.107 2.978 -10.623 1.00 89.00 220 ASN A N 1
ATOM 1793 C CA . ASN A 1 220 ? 19.475 3.938 -9.592 1.00 89.00 220 ASN A CA 1
ATOM 1794 C C . ASN A 1 220 ? 20.489 3.296 -8.623 1.00 89.00 220 ASN A C 1
ATOM 1796 O O . ASN A 1 220 ? 20.148 2.304 -7.974 1.00 89.00 220 ASN A O 1
ATOM 1800 N N . PRO A 1 221 ? 21.699 3.864 -8.442 1.00 86.12 221 PRO A N 1
ATOM 1801 C CA . PRO A 1 221 ? 22.739 3.222 -7.642 1.00 86.12 221 PRO A CA 1
ATOM 1802 C C . PRO A 1 221 ? 22.335 2.956 -6.192 1.00 86.12 221 PRO A C 1
ATOM 1804 O O . PRO A 1 221 ? 22.785 1.975 -5.612 1.00 86.12 221 PRO A O 1
ATOM 1807 N N . TYR A 1 222 ? 21.494 3.799 -5.592 1.00 85.06 222 TYR A N 1
ATOM 1808 C CA . TYR A 1 222 ? 21.027 3.599 -4.222 1.00 85.06 222 TYR A CA 1
ATOM 1809 C C . TYR A 1 222 ? 20.060 2.408 -4.121 1.00 85.06 222 TYR A C 1
ATOM 1811 O O . TYR A 1 222 ? 20.184 1.592 -3.208 1.00 85.06 222 TYR A O 1
ATOM 1819 N N . ILE A 1 223 ? 19.158 2.244 -5.093 1.00 84.81 223 ILE A N 1
ATOM 1820 C CA . ILE A 1 223 ? 18.221 1.109 -5.138 1.00 84.81 223 ILE A CA 1
ATOM 1821 C C . ILE A 1 223 ? 18.942 -0.179 -5.542 1.00 84.81 223 ILE A C 1
ATOM 1823 O O . ILE A 1 223 ? 18.806 -1.198 -4.870 1.00 84.81 223 ILE A O 1
ATOM 1827 N N . VAL A 1 224 ? 19.761 -0.136 -6.591 1.00 84.44 224 VAL A N 1
ATOM 1828 C CA . VAL A 1 224 ? 20.451 -1.320 -7.122 1.00 84.44 224 VAL A CA 1
ATOM 1829 C C . VAL A 1 224 ? 21.496 -1.853 -6.144 1.00 84.44 224 VAL A C 1
ATOM 1831 O O . VAL A 1 224 ? 21.615 -3.060 -5.983 1.00 84.44 224 VAL A O 1
ATOM 1834 N N . ARG A 1 225 ? 22.232 -0.989 -5.429 1.00 83.25 225 ARG A N 1
ATOM 1835 C CA . ARG A 1 225 ? 23.218 -1.455 -4.431 1.00 83.25 225 ARG A CA 1
ATOM 1836 C C . ARG A 1 225 ? 22.576 -2.103 -3.212 1.00 83.25 225 ARG A C 1
ATOM 1838 O O . ARG A 1 225 ? 23.220 -2.898 -2.534 1.00 83.25 225 ARG A O 1
ATOM 1845 N N . THR A 1 226 ? 21.349 -1.714 -2.884 1.00 80.69 226 THR A N 1
ATOM 1846 C CA . THR A 1 226 ? 20.664 -2.190 -1.679 1.00 80.69 226 THR A CA 1
ATOM 1847 C C . THR A 1 226 ? 19.730 -3.363 -1.965 1.00 80.69 226 THR A C 1
ATOM 1849 O O . THR A 1 226 ? 19.429 -4.127 -1.047 1.00 80.69 226 THR A O 1
ATOM 1852 N N . SER A 1 227 ? 19.297 -3.536 -3.216 1.00 80.50 227 SER A N 1
ATOM 1853 C CA . SER A 1 227 ? 18.460 -4.647 -3.658 1.00 80.50 227 SER A CA 1
ATOM 1854 C C . SER A 1 227 ? 19.318 -5.792 -4.182 1.00 80.50 227 SER A C 1
ATOM 1856 O O . SER A 1 227 ? 20.067 -5.644 -5.138 1.00 80.50 227 SER A O 1
ATOM 1858 N N . VAL A 1 228 ? 19.204 -6.954 -3.543 1.00 78.69 228 VAL A N 1
ATOM 1859 C CA . VAL A 1 228 ? 19.940 -8.161 -3.957 1.00 78.69 228 VAL A CA 1
ATOM 1860 C C . VAL A 1 228 ? 19.270 -8.828 -5.163 1.00 78.69 228 VAL A C 1
ATOM 1862 O O . VAL A 1 228 ? 19.905 -9.576 -5.901 1.00 78.69 228 VAL A O 1
ATOM 1865 N N . LEU A 1 229 ? 17.980 -8.556 -5.363 1.00 81.44 229 LEU A N 1
ATOM 1866 C CA . LEU A 1 229 ? 17.160 -9.149 -6.408 1.00 81.44 229 LEU A CA 1
ATOM 1867 C C . LEU A 1 229 ? 16.972 -8.191 -7.583 1.00 81.44 229 LEU A C 1
ATOM 1869 O O . LEU A 1 229 ? 17.002 -6.970 -7.443 1.00 81.44 229 LEU A O 1
ATOM 1873 N N . LYS A 1 230 ? 16.738 -8.773 -8.760 1.00 85.06 230 LYS A N 1
ATOM 1874 C CA . LYS A 1 230 ? 16.449 -8.024 -9.980 1.00 85.06 230 LYS A CA 1
ATOM 1875 C C . LYS A 1 230 ? 15.142 -7.235 -9.831 1.00 85.06 230 LYS A C 1
ATOM 1877 O O . LYS A 1 230 ? 14.145 -7.751 -9.331 1.00 85.06 230 LYS A O 1
ATOM 1882 N N . VAL A 1 231 ? 15.150 -5.999 -10.324 1.00 90.81 231 VAL A N 1
ATOM 1883 C CA . VAL A 1 231 ? 13.957 -5.158 -10.469 1.00 90.81 231 VAL A CA 1
ATOM 1884 C C . VAL A 1 231 ? 13.259 -5.483 -11.791 1.00 90.81 231 VAL A C 1
ATOM 1886 O O . VAL A 1 231 ? 13.910 -5.729 -12.808 1.00 90.81 231 VAL A O 1
ATOM 1889 N N . PHE A 1 232 ? 11.932 -5.502 -11.771 1.00 94.81 232 PHE A N 1
ATOM 1890 C CA . PHE A 1 232 ? 11.084 -5.830 -12.907 1.00 94.81 232 PHE A CA 1
ATOM 1891 C C . PHE A 1 232 ? 10.503 -4.552 -13.527 1.00 94.81 232 PHE A C 1
ATOM 1893 O O . PHE A 1 232 ? 10.138 -3.628 -12.800 1.00 94.81 232 PHE A O 1
ATOM 1900 N N . PRO A 1 233 ? 10.375 -4.482 -14.857 1.00 96.19 233 PRO A N 1
ATOM 1901 C CA . PRO A 1 233 ? 9.538 -3.474 -15.486 1.00 96.19 233 PRO A CA 1
ATOM 1902 C C . PRO A 1 233 ? 8.067 -3.784 -15.180 1.00 96.19 233 PRO A C 1
ATOM 1904 O O . PRO A 1 233 ? 7.702 -4.933 -14.927 1.00 96.19 233 PRO A O 1
ATOM 1907 N N . PHE A 1 234 ? 7.201 -2.777 -15.212 1.00 96.75 234 PHE A N 1
ATOM 1908 C CA . PHE A 1 234 ? 5.760 -3.011 -15.089 1.00 96.75 234 PHE A CA 1
ATOM 1909 C C . PHE A 1 234 ? 5.208 -3.802 -16.290 1.00 96.75 234 PHE A C 1
ATOM 1911 O O . PHE A 1 234 ? 5.641 -3.573 -17.420 1.00 96.75 234 PHE A O 1
ATOM 1918 N N . PRO A 1 235 ? 4.214 -4.684 -16.072 1.00 96.62 235 PRO A N 1
ATOM 1919 C CA . PRO A 1 235 ? 3.711 -5.594 -17.107 1.00 96.62 235 PRO A CA 1
ATOM 1920 C C . PRO A 1 235 ? 2.727 -4.957 -18.100 1.00 96.62 235 PRO A C 1
ATOM 1922 O O . PRO A 1 235 ? 2.355 -5.584 -19.087 1.00 96.62 235 PRO A O 1
ATOM 1925 N N . THR A 1 236 ? 2.296 -3.725 -17.848 1.00 95.25 236 THR A N 1
ATOM 1926 C CA . THR A 1 236 ? 1.304 -3.003 -18.660 1.00 95.25 236 THR A CA 1
ATOM 1927 C C . THR A 1 236 ? 1.933 -1.700 -19.136 1.00 95.25 236 THR A C 1
ATOM 1929 O O . THR A 1 236 ? 2.923 -1.278 -18.550 1.00 95.25 236 THR A O 1
ATOM 1932 N N . LYS A 1 237 ? 1.423 -1.043 -20.184 1.00 93.62 237 LYS A N 1
ATOM 1933 C CA . LYS A 1 237 ? 1.873 0.304 -20.592 1.00 93.62 237 LYS A CA 1
ATOM 1934 C C . LYS A 1 237 ? 1.278 1.362 -19.663 1.00 93.62 237 LYS A C 1
ATOM 1936 O O . LYS A 1 237 ? 0.186 1.158 -19.129 1.00 93.62 237 LYS A O 1
ATOM 1941 N N . ARG A 1 238 ? 1.973 2.477 -19.418 1.00 91.75 238 ARG A N 1
ATOM 1942 C CA . ARG A 1 238 ? 1.364 3.581 -18.670 1.00 91.75 238 ARG A CA 1
ATOM 1943 C C . ARG A 1 238 ? 0.271 4.201 -19.521 1.00 91.75 238 ARG A C 1
ATOM 1945 O O . ARG A 1 238 ? 0.472 4.439 -20.712 1.00 91.75 238 ARG A O 1
ATOM 1952 N N . ASP A 1 239 ? -0.854 4.525 -18.899 1.00 85.12 239 ASP A N 1
ATOM 1953 C CA . ASP A 1 239 ? -1.833 5.407 -19.520 1.00 85.12 239 ASP A CA 1
ATOM 1954 C C . ASP A 1 239 ? -1.321 6.852 -19.453 1.00 85.12 239 ASP A C 1
ATOM 1956 O O . ASP A 1 239 ? -1.696 7.612 -18.564 1.00 85.12 239 ASP A O 1
ATOM 1960 N N . GLY A 1 240 ? -0.377 7.174 -20.346 1.00 74.94 240 GLY A N 1
ATOM 1961 C CA . GLY A 1 240 ? 0.203 8.492 -20.620 1.00 74.94 240 GLY A CA 1
ATOM 1962 C C . GLY A 1 240 ? 0.583 9.321 -19.392 1.00 74.94 240 GLY A C 1
ATOM 1963 O O . GLY A 1 240 ? 1.752 9.435 -19.039 1.00 74.94 240 GLY A O 1
ATOM 1964 N N . ARG A 1 241 ? -0.420 9.949 -18.775 1.00 84.31 241 ARG A N 1
ATOM 1965 C CA . ARG A 1 241 ? -0.282 10.908 -17.676 1.00 84.31 241 ARG A CA 1
ATOM 1966 C C . ARG A 1 241 ? -0.586 10.328 -16.294 1.00 84.31 241 ARG A C 1
ATOM 1968 O O . ARG A 1 241 ? -0.410 11.032 -15.310 1.00 84.31 241 ARG A O 1
ATOM 1975 N N . TYR A 1 242 ? -1.067 9.096 -16.185 1.00 89.50 242 TYR A N 1
ATOM 1976 C CA . TYR A 1 242 ? -1.422 8.499 -14.898 1.00 89.50 242 TYR A CA 1
ATOM 1977 C C . TYR A 1 242 ? -0.323 7.565 -14.422 1.00 89.50 242 TYR A C 1
ATOM 1979 O O . TYR A 1 242 ? 0.062 6.650 -15.142 1.00 89.50 242 TYR A O 1
ATOM 1987 N N . TYR A 1 243 ? 0.140 7.768 -13.194 1.00 92.25 243 TYR A N 1
ATOM 1988 C CA . TYR A 1 243 ? 1.081 6.872 -12.538 1.00 92.25 243 TYR A CA 1
ATOM 1989 C C . TYR A 1 243 ? 0.457 6.275 -11.276 1.00 92.25 243 TYR A C 1
ATOM 1991 O O . TYR A 1 243 ? -0.376 6.899 -10.607 1.00 92.25 243 TYR A O 1
ATOM 1999 N N . ILE A 1 244 ? 0.854 5.052 -10.936 1.00 93.69 244 ILE A N 1
ATOM 2000 C CA . ILE A 1 244 ? 0.381 4.403 -9.711 1.00 93.69 244 ILE A CA 1
ATOM 2001 C C . ILE A 1 244 ? 0.950 5.151 -8.506 1.00 93.69 244 ILE A C 1
ATOM 2003 O O . ILE A 1 244 ? 2.139 5.435 -8.485 1.00 93.69 244 ILE A O 1
ATOM 2007 N N . GLY A 1 245 ? 0.135 5.429 -7.488 1.00 92.38 245 GLY A N 1
ATOM 2008 C CA . GLY A 1 245 ? 0.536 6.233 -6.327 1.00 92.38 245 GLY A CA 1
ATOM 2009 C C . GLY A 1 245 ? 0.093 7.697 -6.416 1.00 92.38 245 GLY A C 1
ATOM 2010 O O . GLY A 1 245 ? 0.218 8.428 -5.438 1.00 92.38 245 GLY A O 1
ATOM 2011 N N . GLY A 1 246 ? -0.480 8.127 -7.545 1.00 89.81 246 GLY A N 1
ATOM 2012 C CA . GLY A 1 246 ? -1.121 9.436 -7.701 1.00 89.81 246 GLY A CA 1
ATOM 2013 C C . GLY A 1 246 ? -2.655 9.369 -7.728 1.00 89.81 246 GLY A C 1
ATOM 2014 O O . GLY A 1 246 ? -3.247 8.341 -8.058 1.00 89.81 246 GLY A O 1
ATOM 2015 N N . ALA A 1 247 ? -3.319 10.491 -7.431 1.00 82.00 247 ALA A N 1
ATOM 2016 C CA . ALA A 1 247 ? -4.777 10.654 -7.555 1.00 82.00 247 ALA A CA 1
ATOM 2017 C C . ALA A 1 247 ? -5.224 11.413 -8.821 1.00 82.00 247 ALA A C 1
ATOM 2019 O O . ALA A 1 247 ? -6.372 11.848 -8.915 1.00 82.00 247 ALA A O 1
ATOM 2020 N N . GLY A 1 248 ? -4.336 11.602 -9.800 1.00 77.94 248 GLY A N 1
ATOM 2021 C CA . GLY A 1 248 ? -4.646 12.376 -10.998 1.00 77.94 248 GLY A CA 1
ATOM 2022 C C . GLY A 1 248 ? -3.597 12.252 -12.094 1.00 77.94 248 GLY A C 1
ATOM 2023 O O . GLY A 1 248 ? -2.724 11.389 -12.039 1.00 77.94 248 GLY A O 1
ATOM 2024 N N . HIS A 1 249 ? -3.722 13.123 -13.093 1.00 80.00 249 HIS A N 1
ATOM 2025 C CA . HIS A 1 249 ? -2.832 13.165 -14.244 1.00 80.00 249 HIS A CA 1
ATOM 2026 C C . HIS A 1 249 ? -1.621 14.068 -13.975 1.00 80.00 249 HIS A C 1
ATOM 2028 O O . HIS A 1 249 ? -1.749 15.161 -13.423 1.00 80.00 249 HIS A O 1
ATOM 2034 N N . GLU A 1 250 ? -0.450 13.627 -14.412 1.00 81.06 250 GLU A N 1
ATOM 2035 C CA . GLU A 1 250 ? 0.766 14.419 -14.475 1.00 81.06 250 GLU A CA 1
ATOM 2036 C C . GLU A 1 250 ? 0.711 15.346 -15.694 1.00 81.06 250 GLU A C 1
ATOM 2038 O O . GLU A 1 250 ? 0.342 14.944 -16.801 1.00 81.06 250 GLU A O 1
ATOM 2043 N N . LEU A 1 251 ? 1.058 16.617 -15.494 1.00 78.94 251 LEU A N 1
ATOM 2044 C CA . LEU A 1 251 ? 1.067 17.599 -16.580 1.00 78.94 251 LEU A CA 1
ATOM 2045 C C . LEU A 1 251 ? 2.199 17.331 -17.579 1.00 78.94 251 LEU A C 1
ATOM 2047 O O . LEU A 1 251 ? 2.022 17.555 -18.775 1.00 78.94 251 LEU A O 1
ATOM 2051 N N . PHE A 1 252 ? 3.331 16.829 -17.084 1.00 82.50 252 PHE A N 1
ATOM 2052 C CA . PHE A 1 252 ? 4.562 16.631 -17.844 1.00 82.50 252 PHE A CA 1
ATOM 2053 C C . PHE A 1 252 ? 5.174 15.263 -17.511 1.00 82.50 252 PHE A C 1
ATOM 2055 O O . PHE A 1 252 ? 6.170 15.215 -16.789 1.00 82.50 252 PHE A O 1
ATOM 2062 N N . PRO A 1 253 ? 4.570 14.154 -17.981 1.00 84.81 253 PRO A N 1
ATOM 2063 C CA . PRO A 1 253 ? 5.138 12.833 -17.757 1.00 84.81 253 PRO A CA 1
ATOM 2064 C C . PRO A 1 253 ? 6.526 12.751 -18.397 1.00 84.81 253 PRO A C 1
ATOM 2066 O O . PRO A 1 253 ? 6.732 13.200 -19.527 1.00 84.81 253 PRO A O 1
ATOM 2069 N N . GLU A 1 254 ? 7.482 12.183 -17.668 1.00 87.44 254 GLU A N 1
ATOM 2070 C CA . GLU A 1 254 ? 8.841 11.968 -18.165 1.00 87.44 254 GLU A CA 1
ATOM 2071 C C . GLU A 1 254 ? 8.990 10.604 -18.829 1.00 87.44 254 GLU A C 1
ATOM 2073 O O . GLU A 1 254 ? 8.371 9.621 -18.417 1.00 87.44 254 GLU A O 1
ATOM 2078 N N . ILE A 1 255 ? 9.852 10.543 -19.841 1.00 92.12 255 ILE A N 1
ATOM 2079 C CA . ILE A 1 255 ? 10.188 9.299 -20.528 1.00 92.12 255 ILE A CA 1
ATOM 2080 C C . ILE A 1 255 ? 10.986 8.401 -19.574 1.00 92.12 255 ILE A C 1
ATOM 2082 O O . ILE A 1 255 ? 11.985 8.833 -18.997 1.00 92.12 255 ILE A O 1
ATOM 2086 N N . CYS A 1 256 ? 10.567 7.148 -19.409 1.00 92.62 256 CYS A N 1
ATOM 2087 C CA . CYS A 1 256 ? 11.303 6.175 -18.611 1.00 92.62 256 CYS A CA 1
ATOM 2088 C C . CYS A 1 256 ? 12.628 5.776 -19.292 1.00 92.62 256 CYS A C 1
ATOM 2090 O O . CYS A 1 256 ? 12.690 5.680 -20.531 1.00 92.62 256 CYS A O 1
ATOM 2092 N N . PRO A 1 257 ? 13.688 5.485 -18.509 1.00 94.75 257 PRO A N 1
ATOM 2093 C CA . PRO A 1 257 ? 14.945 4.970 -19.039 1.00 94.75 257 PRO A CA 1
ATOM 2094 C C . PRO A 1 257 ? 14.727 3.699 -19.860 1.00 94.75 257 PRO A C 1
ATOM 2096 O O . PRO A 1 257 ? 13.944 2.832 -19.476 1.00 94.75 257 PRO A O 1
ATOM 2099 N N . VAL A 1 258 ? 15.464 3.561 -20.965 1.00 95.25 258 VAL A N 1
ATOM 2100 C CA . VAL A 1 258 ? 15.399 2.384 -21.852 1.00 95.25 258 VAL A CA 1
ATOM 2101 C C . VAL A 1 258 ? 15.631 1.088 -21.068 1.00 95.25 258 VAL A C 1
ATOM 2103 O O . VAL A 1 258 ? 14.886 0.126 -21.221 1.00 95.25 258 VAL A O 1
ATOM 2106 N N . ALA A 1 259 ? 16.586 1.094 -20.135 1.00 93.62 259 ALA A N 1
ATOM 2107 C CA . ALA A 1 259 ? 16.888 -0.050 -19.278 1.00 93.62 259 ALA A CA 1
ATOM 2108 C C . ALA A 1 259 ? 15.729 -0.483 -18.356 1.00 93.62 259 ALA A C 1
ATOM 2110 O O . ALA A 1 259 ? 15.690 -1.637 -17.932 1.00 93.62 259 ALA A O 1
ATOM 2111 N N . CYS A 1 260 ? 14.785 0.417 -18.051 1.00 93.62 260 CYS A N 1
ATOM 2112 C CA . CYS A 1 260 ? 13.630 0.128 -17.193 1.00 93.62 260 CYS A CA 1
ATOM 2113 C C . CYS A 1 260 ? 12.381 -0.283 -17.985 1.00 93.62 260 CYS A C 1
ATOM 2115 O O . CYS A 1 260 ? 11.350 -0.590 -17.386 1.00 93.62 260 CYS A O 1
ATOM 2117 N N . ARG A 1 261 ? 12.451 -0.303 -19.321 1.00 95.44 261 ARG A N 1
ATOM 2118 C CA . ARG A 1 261 ? 11.353 -0.743 -20.189 1.00 95.44 261 ARG A CA 1
ATOM 2119 C C . ARG A 1 261 ? 11.272 -2.268 -20.234 1.00 95.44 261 ARG A C 1
ATOM 2121 O O . ARG A 1 261 ? 12.304 -2.939 -20.139 1.00 95.44 261 ARG A O 1
ATOM 2128 N N . PRO A 1 262 ? 10.077 -2.850 -20.436 1.00 95.44 262 PRO A N 1
ATOM 2129 C CA . PRO A 1 262 ? 9.972 -4.276 -20.715 1.00 95.44 262 PRO A CA 1
ATOM 2130 C C . PRO A 1 262 ? 10.812 -4.662 -21.942 1.00 95.44 262 PRO A C 1
ATOM 2132 O O . PRO A 1 262 ? 10.761 -3.944 -22.943 1.00 95.44 262 PRO A O 1
ATOM 2135 N N . PRO A 1 263 ? 11.569 -5.778 -21.911 1.00 93.88 263 PRO A N 1
ATOM 2136 C CA . PRO A 1 263 ? 12.399 -6.204 -23.042 1.00 93.88 263 PRO A CA 1
ATOM 2137 C C . PRO A 1 263 ? 11.629 -6.289 -24.365 1.00 93.88 263 PRO A C 1
ATOM 2139 O O . PRO A 1 263 ? 12.134 -5.848 -25.392 1.00 93.88 263 PRO A O 1
ATOM 2142 N N . ASP A 1 264 ? 10.378 -6.750 -24.307 1.00 95.88 264 ASP A N 1
ATOM 2143 C CA . ASP A 1 264 ? 9.506 -6.920 -25.475 1.00 95.88 264 ASP A CA 1
ATOM 2144 C C . ASP A 1 264 ? 8.719 -5.645 -25.848 1.00 95.88 264 ASP A C 1
ATOM 2146 O O . ASP A 1 264 ? 7.987 -5.633 -26.835 1.00 95.88 264 ASP A O 1
ATOM 2150 N N . HIS A 1 265 ? 8.868 -4.560 -25.076 1.00 94.81 265 HIS A N 1
ATOM 2151 C CA . HIS A 1 265 ? 8.127 -3.304 -25.239 1.00 94.81 265 HIS A CA 1
ATOM 2152 C C . HIS A 1 265 ? 9.008 -2.066 -25.025 1.00 94.81 265 HIS A C 1
ATOM 2154 O O . HIS A 1 265 ? 8.729 -1.185 -24.209 1.00 94.81 265 HIS A O 1
ATOM 2160 N N . GLN A 1 266 ? 10.102 -1.983 -25.780 1.00 95.81 266 GLN A N 1
ATOM 2161 C CA . GLN A 1 266 ? 11.003 -0.824 -25.757 1.00 95.81 266 GLN A CA 1
ATOM 2162 C C . GLN A 1 266 ? 10.355 0.462 -26.312 1.00 95.81 266 GLN A C 1
ATOM 2164 O O . GLN A 1 266 ? 10.871 1.558 -26.082 1.00 95.81 266 GLN A O 1
ATOM 2169 N N . ASP A 1 267 ? 9.209 0.343 -26.991 1.00 94.12 267 ASP A N 1
ATOM 2170 C CA . ASP A 1 267 ? 8.367 1.443 -27.476 1.00 94.12 267 ASP A CA 1
ATOM 2171 C C . ASP A 1 267 ? 7.516 2.098 -26.370 1.00 94.12 267 ASP A C 1
ATOM 2173 O O . ASP A 1 267 ? 6.889 3.140 -26.583 1.00 94.12 267 ASP A O 1
ATOM 2177 N N . TRP A 1 268 ? 7.466 1.514 -25.168 1.00 93.94 268 TRP A N 1
ATOM 2178 C CA . TRP A 1 268 ? 6.767 2.105 -24.027 1.00 93.94 268 TRP A CA 1
ATOM 2179 C C . TRP A 1 268 ? 7.629 3.196 -23.398 1.00 93.94 268 TRP A C 1
ATOM 2181 O O . TRP A 1 268 ? 8.261 2.996 -22.371 1.00 93.94 268 TRP A O 1
ATOM 2191 N N . GLU A 1 269 ? 7.652 4.370 -24.026 1.00 91.00 269 GLU A N 1
ATOM 2192 C CA . GLU A 1 269 ? 8.409 5.530 -23.535 1.00 91.00 269 GLU A CA 1
ATOM 2193 C C . GLU A 1 269 ? 7.901 6.048 -22.190 1.00 91.00 269 GLU A C 1
ATOM 2195 O O . GLU A 1 269 ? 8.670 6.591 -21.406 1.00 91.00 269 GLU A O 1
ATOM 2200 N N . TYR A 1 270 ? 6.621 5.828 -21.904 1.00 86.25 270 TYR A N 1
ATOM 2201 C CA . TYR A 1 270 ? 6.014 6.056 -20.603 1.00 86.25 270 TYR A CA 1
ATOM 2202 C C . TYR A 1 270 ? 5.721 4.683 -19.992 1.00 86.25 270 TYR A C 1
ATOM 2204 O O . TYR A 1 270 ? 4.649 4.097 -20.175 1.00 86.25 270 TYR A O 1
ATOM 2212 N N . CYS A 1 271 ? 6.750 4.134 -19.351 1.00 75.25 271 CYS A N 1
ATOM 2213 C CA . CYS A 1 271 ? 6.629 3.197 -18.248 1.00 75.25 271 CYS A CA 1
ATOM 2214 C C . CYS A 1 271 ? 6.263 4.039 -17.031 1.00 75.25 271 CYS A C 1
ATOM 2216 O O . CYS A 1 271 ? 5.319 3.678 -16.307 1.00 75.25 271 CYS A O 1
#